Protein AF-A0A6C2U8F9-F1 (afdb_monomer_lite)

Secondary structure (DSSP, 8-state):
---------------------EE----SS-B-HHHH--TT-SEEE--SEE-SEEEE-SSEEEESS-EEE-TT-SSS--EEEE-TT-EEEESS-EESS-TTT-----EEEEEEEEEEEES-EEE--S-GGG--EEEEEEEEEE-SSS-EEES-STT--EEE-PPTTSEEEEE-SPPPTT-SHHHHHTTT-EEETTEE---S--SSSHHHHHHHHTT--BTTEEEEEEE-TTS-EEEEEEE------------------------

pLDDT: mean 77.46, std 21.81, range [26.58, 98.62]

Sequence (263 aa):
MKVLRILGFVIASGVISEAALVTWQGGPGNWTNANWAVDGINEQSIGTTISDQISITNGSVSVSGNLIAATGGSVADQSLHISNSAQLTVGGIIDFGSGNNNTQTLGFRMEDGALVSASYLQLKTKNLARTNIEFGGGVLTLTSDNSIRGGDFPNQNVNITAGAGEFSIIATATPQVGKSLATKVGSDLFAIDGTKIVVVADGSEISILNAELVTKVVNGKWLKITGTNDGPQTLEVIPEPAVIGLISIAGCGFLVIRRFTAG

InterPro domains:
  IPR013424 PEP-CTERM protein-sorting domain [TIGR02595] (238-259)

Structure (mmCIF, N/CA/C/O backbone):
data_AF-A0A6C2U8F9-F1
#
_entry.id   AF-A0A6C2U8F9-F1
#
loop_
_atom_site.group_PDB
_atom_site.id
_atom_site.type_symbol
_atom_site.label_atom_id
_atom_site.label_alt_id
_atom_site.label_comp_id
_atom_site.label_asym_id
_atom_site.label_entity_id
_atom_site.label_seq_id
_atom_site.pdbx_PDB_ins_code
_atom_site.Cartn_x
_atom_site.Cartn_y
_atom_site.Cartn_z
_atom_site.occupancy
_atom_site.B_iso_or_equiv
_atom_site.auth_seq_id
_atom_site.auth_comp_id
_atom_site.auth_asym_id
_atom_site.auth_atom_id
_atom_site.pdbx_PDB_model_num
ATOM 1 N N . MET A 1 1 ? -21.990 -7.833 38.046 1.00 34.03 1 MET A N 1
ATOM 2 C CA . MET A 1 1 ? -23.286 -7.461 37.440 1.00 34.03 1 MET A CA 1
ATOM 3 C C . MET A 1 1 ? -23.584 -6.014 37.783 1.00 34.03 1 MET A C 1
ATOM 5 O O . MET A 1 1 ? -23.844 -5.717 38.941 1.00 34.03 1 MET A O 1
ATOM 9 N N . LYS A 1 2 ? -23.463 -5.104 36.815 1.00 26.58 2 LYS A N 1
ATOM 10 C CA . LYS A 1 2 ? -23.907 -3.714 36.956 1.00 26.58 2 LYS A CA 1
ATOM 11 C C . LYS A 1 2 ? -24.939 -3.453 35.867 1.00 26.58 2 LYS A C 1
ATOM 13 O O . LYS A 1 2 ? -24.693 -3.722 34.699 1.00 26.58 2 LYS A O 1
ATOM 18 N N . VAL A 1 3 ? -26.110 -3.037 36.328 1.00 29.23 3 VAL A N 1
ATOM 19 C CA . VAL A 1 3 ? -27.339 -2.794 35.576 1.00 29.23 3 VAL A CA 1
ATOM 20 C C . VAL A 1 3 ? -27.169 -1.529 34.738 1.00 29.23 3 VAL A C 1
ATOM 22 O O . VAL A 1 3 ? -26.854 -0.481 35.299 1.00 29.23 3 VAL A O 1
ATOM 25 N N . LEU A 1 4 ? -27.416 -1.609 33.429 1.00 27.05 4 LEU A N 1
ATOM 26 C CA . LEU A 1 4 ? -27.607 -0.434 32.580 1.00 27.05 4 LEU A CA 1
ATOM 27 C C . LEU A 1 4 ? -29.112 -0.243 32.360 1.00 27.05 4 LEU A C 1
ATOM 29 O O . LEU A 1 4 ? -29.788 -1.110 31.812 1.00 27.05 4 LEU A O 1
ATOM 33 N N . ARG A 1 5 ? -29.644 0.875 32.863 1.00 31.91 5 ARG A N 1
ATOM 34 C CA . ARG A 1 5 ? -31.045 1.274 32.696 1.00 31.91 5 ARG A CA 1
ATOM 35 C C . ARG A 1 5 ? -31.221 1.886 31.308 1.00 31.91 5 ARG A C 1
ATOM 37 O O . AR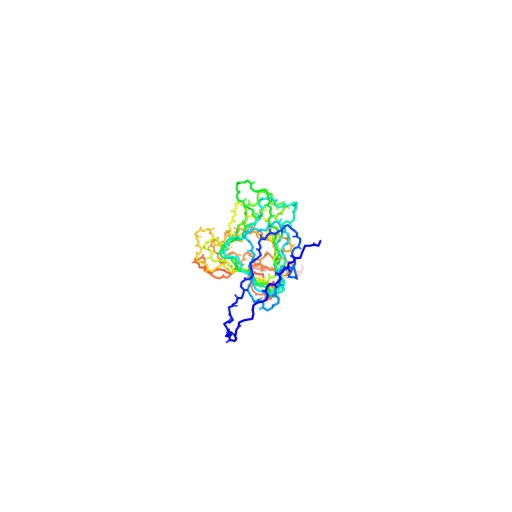G A 1 5 ? -30.689 2.960 31.052 1.00 31.91 5 ARG A O 1
ATOM 44 N N . ILE A 1 6 ? -31.995 1.230 30.450 1.00 30.42 6 ILE A N 1
ATOM 45 C CA . ILE A 1 6 ? -32.531 1.835 29.229 1.00 30.42 6 ILE A CA 1
ATOM 46 C C . ILE A 1 6 ? -33.792 2.599 29.646 1.00 30.42 6 ILE A C 1
ATOM 48 O O . ILE A 1 6 ? -34.798 1.988 30.004 1.00 30.42 6 ILE A O 1
ATOM 52 N N . LEU A 1 7 ? -33.729 3.932 29.668 1.00 33.66 7 LEU A N 1
ATOM 53 C CA . LEU A 1 7 ? -34.931 4.760 29.747 1.00 33.66 7 LEU A CA 1
ATOM 54 C C . LEU A 1 7 ? -35.532 4.825 28.339 1.00 33.66 7 LEU A C 1
ATOM 56 O O . LEU A 1 7 ? -35.033 5.542 27.477 1.00 33.66 7 LEU A O 1
ATOM 60 N N . GLY A 1 8 ? -36.583 4.041 28.106 1.00 32.41 8 GLY A N 1
ATOM 61 C CA . GLY A 1 8 ? -37.420 4.168 26.919 1.00 32.41 8 GLY A CA 1
ATOM 62 C C . GLY A 1 8 ? -38.314 5.398 27.045 1.00 32.41 8 GLY A C 1
ATOM 63 O O . GLY A 1 8 ? -39.116 5.486 27.974 1.00 32.41 8 GLY A O 1
ATOM 64 N N . PHE A 1 9 ? -38.180 6.334 26.110 1.00 30.81 9 PHE A N 1
ATOM 65 C CA . PHE A 1 9 ? -39.131 7.421 25.908 1.00 30.81 9 PHE A CA 1
ATOM 66 C C . PHE A 1 9 ? -39.783 7.217 24.536 1.00 30.81 9 PHE A C 1
ATOM 68 O O . PHE A 1 9 ? -39.101 7.190 23.515 1.00 30.81 9 PHE A O 1
ATOM 75 N N . VAL A 1 10 ? -41.102 7.011 24.525 1.00 38.66 10 VAL A N 1
ATOM 76 C CA . VAL A 1 10 ? -41.922 6.933 23.309 1.00 38.66 10 VAL A CA 1
ATOM 77 C C . VAL A 1 10 ? -42.316 8.359 22.931 1.00 38.66 10 VAL A C 1
ATO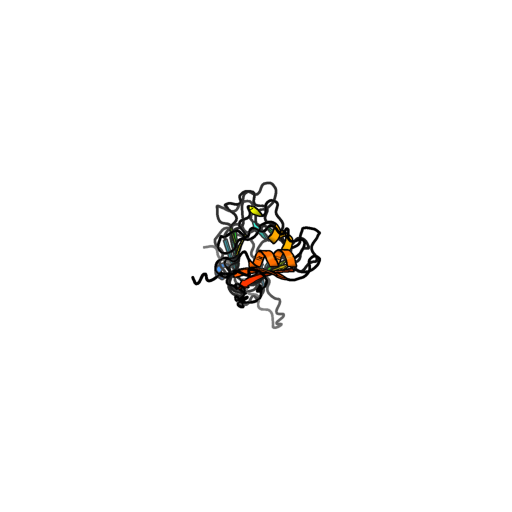M 79 O O . VAL A 1 10 ? -43.058 8.998 23.676 1.00 38.66 10 VAL A O 1
ATOM 82 N N . ILE A 1 11 ? -41.843 8.856 21.784 1.00 38.16 11 ILE A N 1
ATOM 83 C CA . ILE A 1 11 ? -42.400 10.040 21.113 1.00 38.16 11 ILE A CA 1
ATOM 84 C C . ILE A 1 11 ? -42.634 9.708 19.638 1.00 38.16 11 ILE A C 1
ATOM 86 O O . ILE A 1 11 ? -41.887 8.964 19.011 1.00 38.16 11 ILE A O 1
ATOM 90 N N . ALA A 1 12 ? -43.755 10.238 19.163 1.00 34.94 12 ALA A N 1
ATOM 91 C CA . ALA A 1 12 ? -44.446 10.004 17.913 1.00 34.94 12 ALA A CA 1
ATOM 92 C C . ALA A 1 12 ? -43.599 10.039 16.628 1.00 34.94 12 ALA A C 1
ATOM 94 O O . ALA A 1 12 ? -42.691 10.844 16.453 1.00 34.94 12 ALA A O 1
ATOM 95 N N . SER A 1 13 ? -44.043 9.180 15.708 1.00 46.06 13 SER A N 1
ATOM 96 C CA . SER A 1 13 ? -43.872 9.164 14.254 1.00 46.06 13 SER A CA 1
ATOM 97 C C . SER A 1 13 ? -43.396 10.471 13.604 1.00 46.06 13 SER A C 1
ATOM 99 O O . SER A 1 13 ? -44.189 11.323 13.206 1.00 46.06 13 SER A O 1
ATOM 101 N N . GLY A 1 14 ? -42.090 10.531 13.390 1.00 35.19 14 GLY A N 1
ATOM 102 C CA . GLY A 1 14 ? -41.427 11.255 12.320 1.00 35.19 14 GLY A CA 1
ATOM 103 C C . GLY A 1 14 ? -40.141 10.490 12.056 1.00 35.19 14 GLY A C 1
ATOM 104 O O . GLY A 1 14 ? -39.219 10.564 12.861 1.00 35.19 14 GLY A O 1
ATOM 105 N N . VAL A 1 15 ? -40.098 9.673 11.001 1.00 37.19 15 VAL A N 1
ATOM 106 C CA . VAL A 1 15 ? -38.868 8.966 10.616 1.00 37.19 15 VAL A CA 1
ATOM 107 C C . VAL A 1 15 ? -37.948 9.994 9.967 1.00 37.19 15 VAL A C 1
ATOM 109 O O . VAL A 1 15 ? -37.866 10.107 8.750 1.00 37.19 15 VAL A O 1
ATOM 112 N N . ILE A 1 16 ? -37.298 10.800 10.798 1.00 37.00 16 ILE A N 1
ATOM 113 C CA . ILE A 1 16 ? -36.044 11.432 10.428 1.00 37.00 16 ILE A CA 1
ATOM 114 C C . ILE A 1 16 ? -35.038 10.301 10.612 1.00 37.00 16 ILE A C 1
ATOM 116 O O . ILE A 1 16 ? -34.736 9.925 11.743 1.00 37.00 16 ILE A O 1
ATOM 120 N N . SER A 1 17 ? -34.607 9.660 9.523 1.00 37.19 17 SER A N 1
ATOM 121 C CA . SER A 1 17 ? -33.481 8.731 9.595 1.00 37.19 17 SER A CA 1
ATOM 122 C C . SER A 1 17 ? -32.216 9.564 9.801 1.00 37.19 17 SER A C 1
ATOM 124 O O . SER A 1 17 ? -31.439 9.794 8.876 1.00 37.19 17 SER A O 1
ATOM 126 N N . GLU A 1 18 ? -32.041 10.101 11.004 1.00 42.03 18 GLU A N 1
ATOM 127 C CA . GLU A 1 18 ? -30.721 10.518 11.439 1.00 42.03 18 GLU A CA 1
ATOM 128 C C . GLU A 1 18 ? -29.880 9.243 11.429 1.00 42.03 18 GLU A C 1
ATOM 130 O O . GLU A 1 18 ? -30.192 8.281 12.134 1.00 42.03 18 GLU A O 1
ATOM 135 N N . ALA A 1 19 ? -28.884 9.184 10.543 1.00 44.97 19 ALA A N 1
ATOM 136 C CA . ALA A 1 19 ? -27.889 8.127 10.577 1.00 44.97 19 ALA A CA 1
ATOM 137 C C . ALA A 1 19 ? -27.281 8.165 11.983 1.00 44.97 19 ALA A C 1
ATOM 139 O O . ALA A 1 19 ? -26.571 9.108 12.329 1.00 44.97 19 ALA A O 1
ATOM 140 N N . ALA A 1 20 ? -27.665 7.212 12.834 1.00 48.81 20 ALA A N 1
ATOM 141 C CA . ALA A 1 20 ? -27.216 7.199 14.213 1.00 48.81 20 ALA A CA 1
ATOM 142 C C . ALA A 1 20 ? -25.706 6.947 14.198 1.00 48.81 20 ALA A C 1
ATOM 144 O O . ALA A 1 20 ? -25.254 5.833 13.947 1.00 48.81 20 ALA A O 1
ATOM 145 N N . LEU A 1 21 ? -24.924 8.000 14.431 1.00 48.00 21 LEU A N 1
ATOM 146 C CA . LEU A 1 21 ? -23.481 7.886 14.545 1.00 48.00 21 LEU A CA 1
ATOM 147 C C . LEU A 1 21 ? -23.168 7.160 15.853 1.00 48.00 21 LEU A C 1
ATOM 149 O O . LEU A 1 21 ? -23.361 7.698 16.944 1.00 48.00 21 LEU A O 1
ATOM 153 N N . VAL A 1 22 ? -22.668 5.934 15.744 1.00 51.47 22 VAL A N 1
ATOM 154 C CA . VAL A 1 22 ? -22.101 5.217 16.885 1.00 51.47 22 VAL A CA 1
ATOM 155 C C . VAL A 1 22 ? -20.611 5.524 16.921 1.00 51.47 22 VAL A C 1
ATOM 157 O O . VAL A 1 22 ? -19.863 5.177 16.004 1.00 51.47 22 VAL A O 1
ATOM 160 N N . THR A 1 23 ? -20.183 6.218 17.973 1.00 54.62 23 THR A N 1
ATOM 161 C CA . THR A 1 23 ? -18.771 6.512 18.231 1.00 54.62 23 THR A CA 1
ATOM 162 C C . THR A 1 23 ? -18.241 5.604 19.323 1.00 54.62 23 THR A C 1
ATOM 164 O O . THR A 1 23 ? -18.664 5.681 20.478 1.00 54.62 23 THR A O 1
ATOM 167 N N . TRP A 1 24 ? -17.278 4.759 18.968 1.00 59.97 24 TRP A N 1
ATOM 168 C CA . TRP A 1 24 ? -16.562 3.922 19.918 1.00 59.97 24 TRP A CA 1
ATOM 169 C C . TRP A 1 24 ? -15.379 4.677 20.544 1.00 59.97 24 TRP A C 1
ATOM 171 O O . TRP A 1 24 ? -14.579 5.298 19.845 1.00 59.97 24 TRP A O 1
ATOM 181 N N . GLN A 1 25 ? -15.258 4.613 21.876 1.00 52.06 25 GLN A N 1
ATOM 182 C CA . GLN A 1 25 ? -14.336 5.445 22.666 1.00 52.06 25 GLN A CA 1
ATOM 183 C C . GLN A 1 25 ? -13.017 4.771 23.095 1.00 52.06 25 GLN A C 1
ATOM 185 O O . GLN A 1 25 ? -12.290 5.362 23.887 1.00 52.06 25 GLN A O 1
ATOM 190 N N . GLY A 1 26 ? -12.652 3.590 22.583 1.00 51.41 26 GLY A N 1
ATOM 191 C CA . GLY A 1 26 ? -11.297 3.072 22.819 1.00 51.41 26 GLY A CA 1
ATOM 192 C C . GLY A 1 26 ? -11.071 2.417 24.182 1.00 51.41 26 GLY A C 1
ATOM 193 O O . GLY A 1 26 ? -10.534 3.049 25.085 1.00 51.41 26 GLY A O 1
ATOM 194 N N . GLY A 1 27 ? -11.416 1.135 24.331 1.00 54.28 27 GLY A N 1
ATOM 195 C CA . GLY A 1 27 ? -10.972 0.297 25.457 1.00 54.28 27 GLY A CA 1
ATOM 196 C C . GLY A 1 27 ? -9.919 -0.740 25.020 1.00 54.28 27 GLY A C 1
ATOM 197 O O . GLY A 1 27 ? -9.923 -1.122 23.851 1.00 54.28 27 GLY A O 1
ATOM 198 N N . PRO A 1 28 ? -9.028 -1.224 25.911 1.00 55.53 28 PRO A N 1
ATOM 199 C CA . PRO A 1 28 ? -8.145 -2.363 25.614 1.00 55.53 28 PRO A CA 1
ATOM 200 C C . PRO A 1 28 ? -8.944 -3.627 25.239 1.00 55.53 28 PRO A C 1
ATOM 202 O O . PRO A 1 28 ? -10.017 -3.842 25.809 1.00 55.53 28 PRO A O 1
ATOM 205 N N . GLY A 1 29 ? -8.430 -4.469 24.333 1.00 52.78 29 GLY A N 1
ATOM 206 C CA . GLY A 1 29 ? -9.039 -5.745 23.933 1.00 52.78 29 GLY A CA 1
ATOM 207 C C . GLY A 1 29 ? -8.955 -6.046 22.428 1.00 52.78 29 GLY A C 1
ATOM 208 O O . GLY A 1 29 ? -8.700 -5.161 21.620 1.00 52.78 29 GLY A O 1
ATOM 209 N N . ASN A 1 30 ? -9.248 -7.295 22.045 1.00 58.69 30 ASN A N 1
ATOM 210 C CA . ASN A 1 30 ? -9.370 -7.704 20.640 1.00 58.69 30 ASN A CA 1
ATOM 211 C C . ASN A 1 30 ? -10.771 -7.369 20.106 1.00 58.69 30 ASN A C 1
ATOM 213 O O . ASN A 1 30 ? -11.769 -7.965 20.532 1.00 58.69 30 ASN A O 1
ATOM 217 N N . TRP A 1 31 ? -10.860 -6.444 19.150 1.00 63.78 31 TRP A N 1
ATOM 218 C CA . TRP A 1 31 ? -12.135 -5.972 18.611 1.00 63.78 31 TRP A CA 1
ATOM 219 C C . TRP A 1 31 ? -12.364 -6.505 17.198 1.00 63.78 31 TRP A C 1
ATOM 221 O O . TRP A 1 31 ? -11.667 -6.159 16.246 1.00 63.78 31 TRP A O 1
ATOM 231 N N . THR A 1 32 ? -13.388 -7.344 17.064 1.00 58.44 32 THR A N 1
ATOM 232 C CA . THR A 1 32 ? -13.899 -7.810 15.767 1.00 58.44 32 THR A CA 1
ATOM 233 C C . THR A 1 32 ? -15.184 -7.067 15.423 1.00 58.44 32 THR A C 1
ATOM 235 O O . THR A 1 32 ? -15.802 -6.497 16.322 1.00 58.44 32 THR A O 1
ATOM 238 N N . ASN A 1 33 ? -15.620 -7.109 14.159 1.00 61.66 33 ASN A N 1
ATOM 239 C CA . ASN A 1 33 ? -16.901 -6.543 13.709 1.00 61.66 33 ASN A CA 1
ATOM 240 C C . ASN A 1 33 ? -18.055 -6.772 14.692 1.00 61.66 33 ASN A C 1
ATOM 242 O O . ASN A 1 33 ? -18.759 -5.832 15.037 1.00 61.66 33 ASN A O 1
ATOM 246 N N . ALA A 1 34 ? -18.217 -7.995 15.200 1.00 52.72 34 ALA A N 1
ATOM 247 C CA . ALA A 1 34 ? -19.313 -8.339 16.106 1.00 52.72 34 ALA A CA 1
ATOM 248 C C . ALA A 1 34 ? -19.266 -7.604 17.462 1.00 52.72 34 ALA A C 1
ATOM 250 O O . ALA A 1 34 ? -20.279 -7.526 18.150 1.00 52.72 34 ALA A O 1
ATOM 251 N N . ASN A 1 35 ? -18.108 -7.068 17.856 1.00 60.56 35 ASN A N 1
ATOM 252 C CA . ASN A 1 35 ? -17.912 -6.434 19.160 1.00 60.56 35 ASN A CA 1
ATOM 253 C C . ASN A 1 35 ? -18.276 -4.942 19.169 1.00 60.56 35 ASN A C 1
ATOM 255 O O . ASN A 1 35 ? -18.440 -4.374 20.248 1.00 60.56 35 ASN A O 1
ATOM 259 N N . TRP A 1 36 ? -18.362 -4.299 18.001 1.00 61.94 36 TRP A N 1
ATOM 260 C CA . TRP A 1 36 ? -18.657 -2.865 17.889 1.00 61.94 36 TRP A CA 1
ATOM 261 C C . TRP A 1 36 ? -19.739 -2.532 16.854 1.00 61.94 36 TRP A C 1
ATOM 263 O O . TRP A 1 36 ? -20.318 -1.453 16.951 1.00 61.94 36 TRP A O 1
ATOM 273 N N . ALA A 1 37 ? -20.070 -3.451 15.936 1.00 64.62 37 ALA A N 1
ATOM 274 C CA . ALA A 1 37 ? -21.156 -3.263 14.984 1.00 64.62 37 ALA A CA 1
ATOM 275 C C . ALA A 1 37 ? -22.518 -3.207 15.682 1.00 64.62 37 ALA A C 1
ATOM 277 O O . ALA A 1 37 ? -22.893 -4.106 16.435 1.00 64.62 37 ALA A O 1
ATOM 278 N N . VAL A 1 38 ? -23.271 -2.150 15.385 1.00 65.12 38 VAL A N 1
ATOM 279 C CA . VAL A 1 38 ? -24.668 -2.001 15.794 1.00 65.12 38 VAL A CA 1
ATOM 280 C C . VAL A 1 38 ? -25.554 -2.255 14.581 1.00 65.12 38 VAL A C 1
ATOM 282 O O . VAL A 1 38 ? -25.428 -1.572 13.563 1.00 65.12 38 VAL A O 1
ATOM 285 N N . ASP A 1 39 ? -26.450 -3.237 14.686 1.00 62.84 39 ASP A N 1
ATOM 286 C CA . ASP A 1 39 ? -27.389 -3.575 13.614 1.00 62.84 39 ASP A CA 1
ATOM 287 C C . ASP A 1 39 ? -28.208 -2.350 13.184 1.00 62.84 39 ASP A C 1
ATOM 289 O O . ASP A 1 39 ? -28.745 -1.609 14.009 1.00 62.84 39 ASP A O 1
ATOM 293 N N . GLY A 1 40 ? -28.312 -2.143 11.869 1.00 62.09 40 GLY A N 1
ATOM 294 C CA . GLY A 1 40 ? -29.037 -1.013 11.279 1.00 62.09 40 GLY A CA 1
ATOM 295 C C . GLY A 1 40 ? -28.249 0.300 11.202 1.00 62.09 40 GLY A C 1
ATOM 296 O O . GLY A 1 40 ? -28.791 1.287 10.707 1.00 62.09 40 GLY A O 1
ATOM 297 N N . ILE A 1 41 ? -26.985 0.327 11.642 1.00 63.41 41 ILE A N 1
ATOM 298 C CA . ILE A 1 41 ? -26.103 1.493 11.515 1.00 63.41 41 ILE A CA 1
ATOM 299 C C . ILE A 1 41 ? -25.135 1.308 10.345 1.00 63.41 41 ILE A C 1
ATOM 301 O O . ILE A 1 41 ? -24.268 0.435 10.360 1.00 63.41 41 ILE A O 1
ATOM 305 N N . ASN A 1 42 ? -25.271 2.173 9.339 1.00 58.16 42 ASN A N 1
ATOM 306 C CA . ASN A 1 42 ? -24.466 2.117 8.115 1.00 58.16 42 ASN A CA 1
ATOM 307 C C . ASN A 1 42 ? -23.104 2.819 8.246 1.00 58.16 42 ASN A C 1
ATOM 309 O O . ASN A 1 42 ? -22.188 2.496 7.495 1.00 58.16 42 ASN A O 1
ATOM 313 N N . GLU A 1 43 ? -22.964 3.756 9.188 1.00 61.09 43 GLU A N 1
ATOM 314 C CA . GLU A 1 43 ? -21.746 4.543 9.399 1.00 61.09 43 GLU A CA 1
ATOM 315 C C . GLU A 1 43 ? -21.361 4.545 10.875 1.00 61.09 43 GLU A C 1
ATOM 317 O O . GLU A 1 43 ? -22.108 4.996 11.744 1.00 61.09 43 GLU A O 1
ATOM 322 N N . GLN A 1 44 ? -20.172 4.032 11.156 1.00 68.38 44 GLN A N 1
ATOM 323 C CA . GLN A 1 44 ? -19.654 3.893 12.511 1.00 68.38 44 GLN A CA 1
ATOM 324 C C . GLN A 1 44 ? -18.319 4.618 12.623 1.00 68.38 44 GLN A C 1
ATOM 326 O O . GLN A 1 44 ? -17.619 4.786 11.627 1.00 68.38 44 GLN A O 1
ATOM 331 N N . SER A 1 45 ? -17.955 5.060 13.824 1.00 65.06 45 SER A N 1
ATOM 332 C CA . SER A 1 45 ? -16.685 5.751 14.050 1.00 65.06 45 SER A CA 1
ATOM 333 C C . SER A 1 45 ? -15.869 5.109 15.157 1.00 65.06 45 SER A C 1
ATOM 335 O O . SER A 1 45 ? -16.400 4.725 16.200 1.00 65.06 45 SER A O 1
ATOM 337 N N . ILE A 1 46 ? -14.562 5.013 14.928 1.00 70.38 46 ILE A N 1
ATOM 338 C CA . ILE A 1 46 ? -13.587 4.579 15.931 1.00 70.38 46 ILE A CA 1
ATOM 339 C C . ILE A 1 46 ? -12.748 5.774 16.387 1.00 70.38 46 ILE A C 1
ATOM 341 O O . ILE A 1 46 ? -12.619 6.775 15.678 1.00 70.38 46 ILE A O 1
ATOM 345 N N . GLY A 1 47 ? -12.182 5.672 17.591 1.00 65.94 47 GLY A N 1
ATOM 346 C CA . GLY A 1 47 ? -11.239 6.658 18.107 1.00 65.94 47 GLY A CA 1
ATOM 347 C C . GLY A 1 47 ? -10.024 6.847 17.191 1.00 65.94 47 GLY A C 1
ATOM 348 O O . GLY A 1 47 ? -9.698 6.006 16.358 1.00 65.94 47 GLY A O 1
ATOM 349 N N . THR A 1 48 ? -9.314 7.956 17.378 1.00 71.81 48 THR A N 1
ATOM 350 C CA . THR A 1 48 ? -8.125 8.313 16.584 1.00 71.81 48 THR A CA 1
ATOM 351 C C . THR A 1 48 ? -6.888 7.470 16.910 1.00 71.81 48 THR A C 1
ATOM 353 O O . THR A 1 48 ? -5.865 7.578 16.235 1.00 71.81 48 THR A O 1
ATOM 356 N N . THR A 1 49 ? -6.958 6.625 17.943 1.00 73.62 49 THR A N 1
ATOM 357 C CA . THR A 1 49 ? -5.853 5.770 18.383 1.00 73.62 49 THR A CA 1
ATOM 358 C C . THR A 1 49 ? -6.255 4.305 18.450 1.00 73.62 49 THR A C 1
ATOM 360 O O . THR A 1 49 ? -7.277 3.973 19.050 1.00 73.62 49 THR A O 1
ATOM 363 N N . ILE A 1 50 ? -5.400 3.432 17.923 1.00 73.62 50 ILE A N 1
ATOM 364 C CA . ILE A 1 50 ? -5.512 1.977 18.036 1.00 73.62 50 ILE A CA 1
ATOM 365 C C . ILE A 1 50 ? -4.628 1.523 19.194 1.00 73.62 50 ILE A C 1
ATOM 367 O O . ILE A 1 50 ? -3.412 1.657 19.130 1.00 73.62 50 ILE A O 1
ATOM 371 N N . SER A 1 51 ? -5.224 1.024 20.275 1.00 71.38 51 SER A N 1
ATOM 372 C CA . SER A 1 51 ? -4.489 0.528 21.448 1.00 71.38 51 SER A CA 1
ATOM 373 C C . SER A 1 51 ? -4.224 -0.977 21.431 1.00 71.38 51 SER A C 1
ATOM 375 O O . SER A 1 51 ? -3.456 -1.443 22.272 1.00 71.38 51 SER A O 1
ATOM 377 N N . ASP A 1 52 ? -4.839 -1.707 20.495 1.00 75.50 52 ASP A N 1
ATOM 378 C CA . ASP A 1 52 ? -4.833 -3.172 20.404 1.00 75.50 52 ASP A CA 1
ATOM 379 C C . ASP A 1 52 ? -5.180 -3.629 18.960 1.00 75.50 52 ASP A C 1
ATOM 381 O O . ASP A 1 52 ? -4.801 -2.954 18.003 1.00 75.50 52 ASP A O 1
ATOM 385 N N . GLN A 1 53 ? -5.893 -4.743 18.766 1.00 81.19 53 GLN A N 1
ATOM 386 C CA . GLN A 1 53 ? -6.299 -5.259 17.452 1.00 81.19 53 GLN A CA 1
ATOM 387 C C . GLN A 1 53 ? -7.707 -4.804 17.038 1.00 81.19 53 GLN A C 1
ATOM 389 O O . GLN A 1 53 ? -8.675 -4.977 17.784 1.00 81.19 53 GLN A O 1
ATOM 394 N N . ILE A 1 54 ? -7.835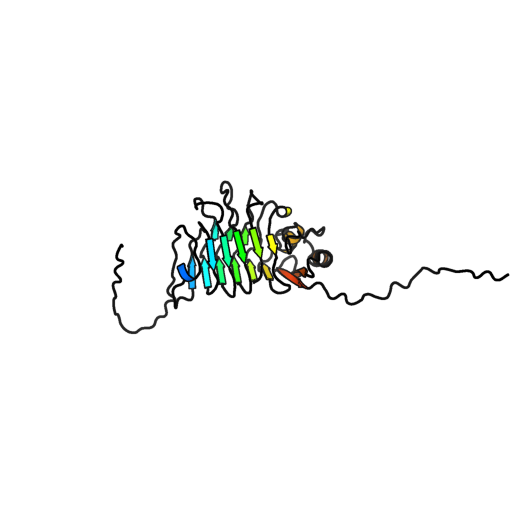 -4.287 15.814 1.00 82.06 54 ILE A N 1
ATOM 395 C CA . ILE A 1 54 ? -9.111 -3.932 15.180 1.00 82.06 54 ILE A CA 1
ATOM 396 C C . ILE A 1 54 ? -9.247 -4.684 13.857 1.00 82.06 54 ILE A C 1
ATOM 398 O O . ILE A 1 54 ? -8.392 -4.568 12.980 1.00 82.06 54 ILE A O 1
ATOM 402 N N . SER A 1 55 ? -10.357 -5.404 13.686 1.00 87.56 55 SER A N 1
ATOM 403 C CA . SER A 1 55 ? -10.725 -6.033 12.416 1.00 87.56 55 SER A CA 1
ATOM 404 C C . SER A 1 55 ? -12.070 -5.516 11.902 1.00 87.56 55 SER A C 1
ATOM 406 O O . SER A 1 55 ? -13.072 -5.590 12.619 1.00 87.56 55 SER A O 1
ATOM 408 N N . ILE A 1 56 ? -12.059 -5.010 10.662 1.00 86.62 56 ILE A N 1
ATOM 409 C CA . ILE A 1 56 ? -13.204 -4.492 9.911 1.00 86.62 56 ILE A CA 1
ATOM 410 C C . ILE A 1 56 ? -13.464 -5.416 8.710 1.00 86.62 56 ILE A C 1
ATOM 412 O O . ILE A 1 56 ? -12.706 -5.410 7.745 1.00 86.62 56 ILE A O 1
ATOM 416 N N . THR A 1 57 ? -14.522 -6.224 8.755 1.00 87.00 57 THR A N 1
ATOM 417 C CA . THR A 1 57 ? -14.798 -7.263 7.735 1.00 87.00 57 THR A CA 1
ATOM 418 C C . THR A 1 57 ? -16.080 -7.028 6.935 1.00 87.00 57 THR A C 1
ATOM 420 O O . THR A 1 57 ? -16.395 -7.796 6.030 1.00 87.00 57 THR A O 1
ATOM 423 N N . ASN A 1 58 ? -16.844 -5.994 7.283 1.00 82.81 58 ASN A N 1
ATOM 424 C CA . ASN A 1 58 ? -18.065 -5.551 6.611 1.00 82.81 58 ASN A CA 1
ATOM 425 C C . ASN A 1 58 ? -18.437 -4.139 7.100 1.00 82.81 58 ASN A C 1
ATOM 427 O O . ASN A 1 58 ? -18.060 -3.762 8.213 1.00 82.81 58 ASN A O 1
ATOM 431 N N . GLY A 1 59 ? -19.232 -3.416 6.311 1.00 82.50 59 GLY A N 1
ATOM 432 C CA . GLY A 1 59 ? -19.763 -2.091 6.629 1.00 82.50 59 GLY A CA 1
ATOM 433 C C . GLY A 1 59 ? -18.787 -0.951 6.342 1.00 82.50 59 GLY A C 1
ATOM 434 O O . GLY A 1 59 ? -17.711 -1.165 5.782 1.00 82.50 59 GLY A O 1
ATOM 435 N N . SER A 1 60 ? -19.183 0.261 6.737 1.00 84.69 60 SER A N 1
ATOM 436 C CA . SER A 1 60 ? -18.397 1.482 6.554 1.00 84.69 60 SER A CA 1
ATOM 437 C C . SER A 1 60 ? -18.017 2.106 7.897 1.00 84.69 60 SER A C 1
ATOM 439 O O . SER A 1 60 ? -18.866 2.368 8.753 1.00 84.69 60 SER A O 1
ATOM 441 N N . VAL A 1 61 ? -16.723 2.375 8.066 1.00 85.50 61 VAL A N 1
ATOM 442 C CA . VAL A 1 61 ? -16.136 3.013 9.247 1.00 85.50 61 VAL A CA 1
ATOM 443 C C . VAL A 1 61 ? -15.505 4.333 8.853 1.00 85.50 61 VAL A C 1
ATOM 445 O O . VAL A 1 61 ? -14.757 4.405 7.882 1.00 85.50 61 VAL A O 1
ATOM 448 N N . SER A 1 62 ? -15.760 5.374 9.635 1.00 86.00 62 SER A N 1
ATOM 449 C CA . SER A 1 62 ? -15.121 6.675 9.488 1.00 86.00 62 SER A CA 1
ATOM 450 C C . SER A 1 62 ? -14.281 7.037 10.713 1.00 86.00 62 SER A C 1
ATOM 452 O O . SER A 1 62 ? -14.645 6.791 11.860 1.00 86.00 62 SER A O 1
ATOM 454 N N . VAL A 1 63 ? -13.133 7.656 10.473 1.00 85.94 63 VAL A N 1
ATOM 455 C CA . VAL A 1 63 ? -12.285 8.284 11.485 1.00 85.94 63 VAL A CA 1
ATOM 456 C C . VAL A 1 63 ? -12.148 9.735 11.071 1.00 85.94 63 VAL A C 1
ATOM 458 O O . VAL A 1 63 ? -11.561 10.024 10.037 1.00 85.94 63 VAL A O 1
ATOM 461 N N . SER A 1 64 ? -12.700 10.669 11.844 1.00 82.06 64 SER A N 1
ATOM 462 C CA . SER A 1 64 ? -12.707 12.090 11.461 1.00 82.06 64 SER A CA 1
ATOM 463 C C . SER A 1 64 ? -11.309 12.721 11.426 1.00 82.06 64 SER A C 1
ATOM 465 O O . SER A 1 64 ? -11.089 13.699 10.717 1.00 82.06 64 SER A O 1
ATOM 467 N N . GLY A 1 65 ? -10.364 12.165 12.188 1.00 86.25 65 GLY A N 1
ATOM 468 C CA . GLY A 1 65 ? -8.989 12.641 12.290 1.00 86.25 65 GLY A CA 1
ATOM 469 C C . GLY A 1 65 ? -7.965 11.621 11.803 1.00 86.25 65 GLY A C 1
ATOM 470 O O . GLY A 1 65 ? -8.183 10.884 10.846 1.00 86.25 65 GLY A O 1
ATOM 471 N N . ASN A 1 66 ? -6.821 11.598 12.480 1.00 86.94 66 ASN A N 1
ATOM 472 C CA . ASN A 1 66 ? -5.766 10.623 12.230 1.00 86.94 66 ASN A CA 1
ATOM 473 C C . ASN A 1 66 ? -6.112 9.278 12.869 1.00 86.94 66 ASN A C 1
ATOM 475 O O . ASN A 1 66 ? -6.748 9.250 13.919 1.00 86.94 66 ASN A O 1
ATOM 479 N N . LEU A 1 67 ? -5.620 8.198 12.275 1.00 87.06 67 LEU A N 1
ATOM 480 C CA . LEU A 1 67 ? -5.609 6.863 12.848 1.00 87.06 67 LEU A CA 1
ATOM 481 C C . LEU A 1 67 ? -4.161 6.476 13.152 1.00 87.06 67 LEU A C 1
ATOM 483 O O . LEU A 1 67 ? -3.353 6.302 12.239 1.00 87.06 67 LEU A O 1
ATOM 487 N N . ILE A 1 68 ? -3.816 6.403 14.436 1.00 81.69 68 ILE A N 1
ATOM 488 C CA . ILE A 1 68 ? -2.430 6.215 14.888 1.00 81.69 68 ILE A CA 1
ATOM 489 C C . ILE A 1 68 ? -2.325 5.122 15.956 1.00 81.69 68 ILE A C 1
ATOM 491 O O . ILE A 1 68 ? -3.274 4.860 16.690 1.00 81.69 68 ILE A O 1
ATOM 495 N N . ALA A 1 69 ? -1.151 4.516 16.095 1.00 76.56 69 ALA A N 1
ATOM 496 C CA . ALA A 1 69 ? -0.826 3.640 17.223 1.00 76.56 69 ALA A CA 1
ATOM 497 C C . ALA A 1 69 ? -0.938 4.378 18.578 1.00 76.56 69 ALA A C 1
ATOM 499 O O . ALA A 1 69 ? -0.402 5.480 18.731 1.00 76.56 69 ALA A O 1
ATOM 500 N N . ALA A 1 70 ? -1.591 3.787 19.585 1.00 69.88 70 ALA A N 1
ATOM 501 C CA . ALA A 1 70 ? -1.744 4.410 20.901 1.00 69.88 70 ALA A CA 1
ATOM 502 C C . ALA A 1 70 ? -0.437 4.386 21.713 1.00 69.88 70 ALA A C 1
ATOM 504 O O . ALA A 1 70 ? 0.240 3.360 21.824 1.00 69.88 70 ALA A O 1
ATOM 505 N N . THR A 1 71 ? -0.124 5.500 22.379 1.00 66.06 71 THR A N 1
ATOM 506 C CA . THR A 1 71 ? 0.982 5.607 23.340 1.00 66.06 71 THR A CA 1
ATOM 507 C C . THR A 1 71 ? 0.542 5.055 24.701 1.00 66.06 71 THR A C 1
ATOM 509 O O . THR A 1 71 ? 0.037 5.802 25.536 1.00 66.06 71 THR A O 1
ATOM 512 N N . GLY A 1 72 ? 0.686 3.745 24.925 1.00 54.31 72 GLY A N 1
ATOM 513 C CA . GLY A 1 72 ? 0.347 3.106 26.212 1.00 54.31 72 GLY A CA 1
ATOM 514 C C . GLY A 1 72 ? -0.566 1.878 26.145 1.00 54.31 72 GLY A C 1
ATOM 515 O O . GLY A 1 72 ? -0.983 1.394 27.194 1.00 54.31 72 GLY A O 1
ATOM 516 N N . GLY A 1 73 ? -0.863 1.358 24.948 1.00 50.91 73 GLY A N 1
ATOM 517 C CA . GLY A 1 73 ? -1.497 0.044 24.793 1.00 50.91 73 GLY A CA 1
ATOM 518 C C . GLY A 1 73 ? -0.631 -1.073 25.385 1.00 50.91 73 GLY A C 1
ATOM 519 O O . GLY A 1 73 ? 0.601 -0.967 25.421 1.00 50.91 73 GLY A O 1
ATOM 520 N N . SER A 1 74 ? -1.262 -2.139 25.883 1.00 50.03 74 SER A N 1
ATOM 521 C CA . SER A 1 74 ? -0.520 -3.292 26.380 1.0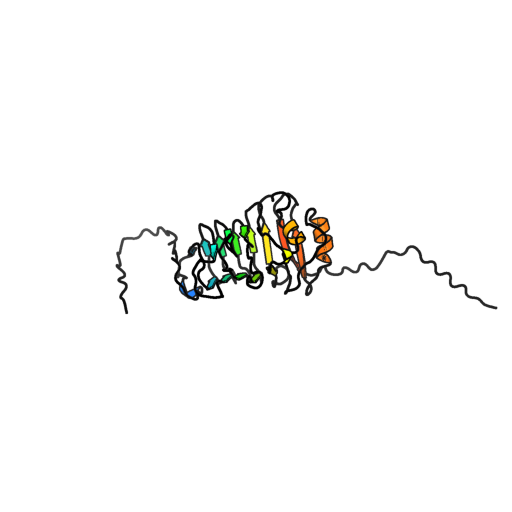0 50.03 74 SER A CA 1
ATOM 522 C C . SER A 1 74 ? -0.048 -4.158 25.208 1.00 50.03 74 SER A C 1
ATOM 524 O O . SER A 1 74 ? -0.849 -4.860 24.616 1.00 50.03 74 SER A O 1
ATOM 526 N N . VAL A 1 75 ? 1.270 -4.165 24.984 1.00 51.81 75 VAL A N 1
ATOM 527 C CA . VAL A 1 75 ? 2.055 -5.300 24.458 1.00 51.81 75 VAL A CA 1
ATOM 528 C C . VAL A 1 75 ? 1.899 -5.636 22.956 1.00 51.81 75 VAL A C 1
ATOM 530 O O . VAL A 1 75 ? 0.826 -5.903 22.448 1.00 51.81 75 VAL A O 1
ATOM 533 N N . ALA A 1 76 ? 3.051 -5.685 22.277 1.00 55.09 76 ALA A N 1
ATOM 534 C CA . ALA A 1 76 ? 3.377 -6.389 21.026 1.00 55.09 76 ALA A CA 1
ATOM 535 C C . ALA A 1 76 ? 2.597 -6.129 19.713 1.00 55.09 76 ALA A C 1
ATOM 537 O O . ALA A 1 76 ? 3.293 -5.913 18.720 1.00 55.09 76 ALA A O 1
ATOM 538 N N . ASP A 1 77 ? 1.258 -6.082 19.686 1.00 64.56 77 ASP A N 1
ATOM 539 C CA . ASP A 1 77 ? 0.482 -6.477 18.489 1.00 64.56 77 ASP A CA 1
ATOM 540 C C . ASP A 1 77 ? -0.659 -5.517 18.082 1.00 64.56 77 ASP A C 1
ATOM 542 O O . ASP A 1 77 ? -1.719 -5.961 17.630 1.00 64.56 77 ASP A O 1
ATOM 546 N N . GLN A 1 78 ? -0.467 -4.196 18.199 1.00 78.12 78 GLN A N 1
ATOM 547 C CA . GLN A 1 78 ? -1.436 -3.241 17.640 1.00 78.12 78 GLN A CA 1
ATOM 548 C C . GLN A 1 78 ? -1.591 -3.493 16.144 1.00 78.12 78 GLN A C 1
ATOM 550 O O . GLN A 1 78 ? -0.611 -3.422 15.400 1.00 78.12 78 GLN A O 1
ATOM 555 N N . SER A 1 79 ? -2.805 -3.789 15.694 1.00 83.00 79 SER A N 1
ATOM 556 C CA . SER A 1 79 ? -3.040 -4.121 14.294 1.00 83.00 79 SER A CA 1
ATOM 557 C C . SER A 1 79 ? -4.391 -3.640 13.804 1.00 83.00 79 SER A C 1
ATOM 559 O O . SER A 1 79 ? -5.374 -3.579 14.541 1.00 83.00 79 SER A O 1
ATOM 561 N N . LEU A 1 80 ? -4.411 -3.292 12.525 1.00 88.81 80 LEU A N 1
ATOM 562 C CA . LEU A 1 80 ? -5.598 -2.931 11.783 1.00 88.81 80 LEU A CA 1
ATOM 563 C C . LEU A 1 80 ? -5.743 -3.892 10.606 1.00 88.81 80 LEU A C 1
ATOM 565 O O . LEU A 1 80 ? -4.866 -3.955 9.746 1.00 88.81 80 LEU A O 1
ATOM 569 N N . HIS A 1 81 ? -6.853 -4.619 10.571 1.00 91.56 81 HIS A N 1
ATOM 570 C CA . HIS A 1 81 ? -7.185 -5.547 9.500 1.00 91.56 81 HIS A CA 1
ATOM 571 C C . HIS A 1 81 ? -8.494 -5.132 8.822 1.00 91.56 81 HIS A C 1
ATOM 573 O O . HIS A 1 81 ? -9.523 -5.054 9.489 1.00 91.56 81 HIS A O 1
ATOM 579 N N . ILE A 1 82 ? -8.470 -4.896 7.510 1.00 93.81 82 ILE A N 1
ATOM 580 C CA . ILE A 1 82 ? -9.653 -4.591 6.694 1.00 93.81 82 ILE A CA 1
ATOM 581 C C . ILE A 1 82 ? -9.784 -5.648 5.590 1.00 93.81 82 ILE A C 1
ATOM 583 O O . ILE A 1 82 ? -8.817 -5.899 4.880 1.00 93.81 82 ILE A O 1
ATOM 587 N N . SER A 1 83 ? -10.953 -6.269 5.438 1.00 93.25 83 SER A N 1
ATOM 588 C CA . SER A 1 83 ? -11.175 -7.358 4.463 1.00 93.25 83 SER A CA 1
ATOM 589 C C . SER A 1 83 ? -12.593 -7.364 3.880 1.00 93.25 83 SER A C 1
ATOM 591 O O . SER A 1 83 ? -13.427 -6.515 4.219 1.00 93.25 83 SER A O 1
ATOM 593 N N . ASN A 1 84 ? -12.877 -8.329 2.998 1.00 91.56 84 ASN A N 1
ATOM 594 C CA . ASN A 1 84 ? -14.104 -8.429 2.204 1.00 91.56 84 ASN A CA 1
ATOM 595 C C . ASN A 1 84 ? -14.410 -7.121 1.464 1.00 91.56 84 ASN A C 1
ATOM 597 O O . ASN A 1 84 ? -13.559 -6.616 0.758 1.00 91.56 84 ASN A O 1
ATOM 601 N N . SER A 1 85 ? -15.615 -6.565 1.598 1.00 90.88 85 SER A N 1
ATOM 602 C CA . SER A 1 85 ? -16.016 -5.282 0.999 1.00 90.88 85 SER A CA 1
ATOM 603 C C . SER A 1 85 ? -16.147 -4.171 2.045 1.00 90.88 85 SER A C 1
ATOM 605 O O . SER A 1 85 ? -16.945 -3.246 1.878 1.00 90.88 85 SER A O 1
ATOM 607 N N . ALA A 1 86 ? -15.419 -4.285 3.161 1.00 90.19 86 ALA A N 1
ATOM 608 C CA . ALA A 1 86 ? -15.415 -3.269 4.203 1.00 90.19 86 ALA A CA 1
ATOM 609 C C . ALA A 1 86 ? -14.815 -1.949 3.705 1.00 90.19 86 ALA A C 1
ATOM 611 O O . ALA A 1 86 ? -13.868 -1.939 2.917 1.00 90.19 86 ALA A O 1
ATOM 612 N N . GLN A 1 87 ? -15.341 -0.839 4.219 1.00 92.69 87 GLN A N 1
ATOM 613 C CA . GLN A 1 87 ? -14.864 0.503 3.910 1.00 92.69 87 GLN A CA 1
ATOM 614 C C . GLN A 1 87 ? -14.313 1.174 5.166 1.00 92.69 87 GLN A C 1
ATOM 616 O O . GLN A 1 87 ? -14.975 1.202 6.204 1.00 92.69 87 GLN A O 1
ATOM 621 N N . LEU A 1 88 ? -13.119 1.750 5.068 1.00 93.50 88 LEU A N 1
ATOM 622 C CA . LEU A 1 88 ? -12.519 2.584 6.103 1.00 93.50 88 LEU A CA 1
ATOM 623 C C . LEU A 1 88 ? -12.136 3.942 5.512 1.00 93.50 88 LEU A C 1
ATOM 625 O O . LEU A 1 88 ? -11.274 4.034 4.641 1.00 93.50 88 LEU A O 1
ATOM 629 N N . THR A 1 89 ? -12.724 5.005 6.041 1.00 94.38 89 THR A N 1
ATOM 630 C CA . THR A 1 89 ? -12.438 6.386 5.648 1.00 94.38 89 THR A CA 1
ATOM 631 C C . THR A 1 89 ? -11.762 7.116 6.793 1.00 94.38 89 THR A C 1
ATOM 633 O O . THR A 1 89 ? -12.382 7.388 7.817 1.00 94.38 89 THR A O 1
ATOM 636 N N . VAL A 1 90 ? -10.493 7.469 6.624 1.00 93.12 90 VAL A N 1
ATOM 637 C CA . VAL A 1 90 ? -9.712 8.248 7.588 1.00 93.12 90 VAL A CA 1
ATOM 638 C C . VAL A 1 90 ? -9.569 9.674 7.061 1.00 93.12 90 VAL A C 1
ATOM 640 O O . VAL A 1 90 ? -8.917 9.912 6.050 1.00 93.12 90 VAL A O 1
ATOM 643 N N . GLY A 1 91 ? -10.171 10.649 7.740 1.00 89.25 91 GLY A N 1
ATOM 644 C CA . GLY A 1 91 ? -10.132 12.059 7.341 1.00 89.25 91 GLY A CA 1
ATOM 645 C C . GLY A 1 91 ? -8.720 12.651 7.380 1.00 89.25 91 GLY A C 1
ATOM 646 O O . GLY A 1 91 ? -8.391 13.538 6.597 1.00 89.25 91 GLY A O 1
ATOM 647 N N . GLY A 1 92 ? -7.871 12.136 8.271 1.00 92.00 92 GLY A N 1
ATOM 648 C CA . GLY A 1 92 ? -6.466 12.497 8.399 1.00 92.00 92 GLY A CA 1
ATOM 649 C C . GLY A 1 92 ? -5.531 11.427 7.840 1.00 92.00 92 GLY A C 1
ATOM 650 O O . GLY A 1 92 ? -5.636 11.010 6.692 1.00 92.00 92 GLY A O 1
ATOM 651 N N . ILE A 1 93 ? -4.561 11.017 8.648 1.00 91.00 93 ILE A N 1
ATOM 652 C CA . ILE A 1 93 ? -3.450 10.143 8.242 1.00 91.00 93 ILE A CA 1
ATOM 653 C C . ILE A 1 93 ? -3.616 8.749 8.835 1.00 91.00 93 ILE A C 1
ATOM 655 O O . ILE A 1 93 ? -4.186 8.619 9.916 1.00 91.00 93 ILE A O 1
ATOM 659 N N . ILE A 1 94 ? -3.025 7.741 8.197 1.00 90.88 94 ILE A N 1
ATOM 660 C CA . ILE A 1 94 ? -2.752 6.457 8.854 1.00 90.88 94 ILE A CA 1
ATOM 661 C C . ILE A 1 94 ? -1.268 6.442 9.223 1.00 90.88 94 ILE A C 1
ATOM 663 O O . ILE A 1 94 ? -0.404 6.496 8.342 1.00 90.88 94 ILE A O 1
ATOM 667 N N . ASP A 1 95 ? -0.967 6.434 10.523 1.00 86.88 95 ASP A N 1
ATOM 668 C CA . ASP A 1 95 ? 0.407 6.483 11.036 1.00 86.88 95 ASP A CA 1
ATOM 669 C C . ASP A 1 95 ? 0.851 5.139 11.608 1.00 86.88 95 ASP A C 1
ATOM 671 O O . ASP A 1 95 ? 0.399 4.716 12.675 1.00 86.88 95 ASP A O 1
ATOM 675 N N . PHE A 1 96 ? 1.781 4.491 10.902 1.00 80.94 96 PHE A N 1
ATOM 676 C CA . PHE A 1 96 ? 2.338 3.196 11.280 1.00 80.94 96 PHE A CA 1
ATOM 677 C C . PHE A 1 96 ? 3.500 3.288 12.274 1.00 80.94 96 PHE A C 1
ATOM 679 O O . PHE A 1 96 ? 3.970 2.263 12.765 1.00 80.94 96 PHE A O 1
ATOM 686 N N . GLY A 1 97 ? 3.952 4.495 12.624 1.00 68.75 97 GLY A N 1
ATOM 687 C CA . GLY A 1 97 ? 4.969 4.699 13.647 1.00 68.75 97 GLY A CA 1
ATOM 688 C C . GLY A 1 97 ? 5.058 6.160 14.021 1.00 68.75 97 GLY A C 1
ATOM 689 O O . GLY A 1 97 ? 5.752 6.922 13.358 1.00 68.75 97 GLY A O 1
ATOM 690 N N . SER A 1 98 ? 4.371 6.583 15.077 1.00 53.72 98 SER A N 1
ATOM 691 C CA . SER A 1 98 ? 4.326 8.015 15.360 1.00 53.72 98 SER A CA 1
ATOM 692 C C . SER A 1 98 ? 5.714 8.571 15.722 1.00 53.72 98 SER A C 1
ATOM 694 O O . SER A 1 98 ? 6.562 7.889 16.295 1.00 53.72 98 SER A O 1
ATOM 696 N N . GLY A 1 99 ? 5.944 9.835 15.359 1.00 52.47 99 GLY A N 1
ATOM 697 C CA . GLY A 1 99 ? 7.231 10.527 15.469 1.00 52.47 99 GLY A CA 1
ATOM 698 C C . GLY A 1 99 ? 7.875 10.558 16.864 1.00 52.47 99 GLY A C 1
ATOM 699 O O . GLY A 1 99 ? 7.279 10.173 17.864 1.00 52.47 99 GLY A O 1
ATOM 700 N N . ASN A 1 100 ? 9.137 11.013 16.872 1.00 47.16 100 ASN A N 1
ATOM 701 C CA . ASN A 1 100 ? 10.053 11.231 18.001 1.00 47.16 100 ASN A CA 1
ATOM 702 C C . ASN A 1 100 ? 9.503 10.803 19.375 1.00 47.16 100 ASN A C 1
ATOM 704 O O . ASN A 1 100 ? 8.971 11.638 20.098 1.00 47.16 100 ASN A O 1
ATOM 708 N N . ASN A 1 101 ? 9.685 9.514 19.702 1.00 51.38 101 ASN A N 1
ATOM 709 C CA . ASN A 1 101 ? 9.545 8.846 21.014 1.00 51.38 101 ASN A CA 1
ATOM 710 C C . ASN A 1 101 ? 8.457 7.766 21.113 1.00 51.38 101 ASN A C 1
ATOM 712 O O . ASN A 1 101 ? 8.441 7.055 22.116 1.00 51.38 101 ASN A O 1
ATOM 716 N N . ASN A 1 102 ? 7.612 7.555 20.097 1.00 55.38 102 ASN A N 1
ATOM 717 C CA . ASN A 1 102 ? 6.793 6.340 20.064 1.00 55.38 102 ASN A CA 1
ATOM 718 C C . ASN A 1 102 ? 7.600 5.174 19.474 1.00 55.38 102 ASN A C 1
ATOM 720 O O . ASN A 1 102 ? 8.102 5.241 18.353 1.00 55.38 102 ASN A O 1
ATOM 724 N N . THR A 1 103 ? 7.769 4.116 20.261 1.00 57.78 103 THR A N 1
ATOM 725 C CA . THR A 1 103 ? 8.447 2.873 19.862 1.00 57.78 103 THR A CA 1
ATOM 726 C C . THR A 1 103 ? 7.468 1.793 19.402 1.00 57.78 103 THR A C 1
ATOM 728 O O . THR A 1 103 ? 7.892 0.676 19.098 1.00 57.78 103 THR A O 1
ATOM 731 N N . GLN A 1 104 ? 6.170 2.104 19.379 1.00 65.94 104 GLN A N 1
ATOM 732 C CA . GLN A 1 104 ? 5.111 1.184 18.986 1.00 65.94 104 GLN A CA 1
ATOM 733 C C . GLN A 1 104 ? 4.816 1.306 17.487 1.00 65.94 104 GLN A C 1
ATOM 735 O O . GLN A 1 104 ? 4.880 2.394 16.912 1.00 65.94 104 GLN A O 1
ATOM 740 N N . THR A 1 105 ? 4.529 0.166 16.866 1.00 72.75 105 THR A N 1
ATOM 741 C CA . THR A 1 105 ? 4.219 0.022 15.442 1.00 72.75 105 THR A CA 1
ATOM 742 C C . THR A 1 105 ? 2.774 -0.434 15.303 1.00 72.75 105 THR A C 1
ATOM 744 O O . THR A 1 105 ? 2.317 -1.264 16.086 1.00 72.75 105 THR A O 1
ATOM 747 N N . LEU A 1 106 ? 2.062 0.111 14.317 1.00 77.94 106 LEU A N 1
ATOM 748 C CA . LEU A 1 106 ? 0.756 -0.406 13.910 1.00 77.94 106 LEU A CA 1
ATOM 749 C C . LEU A 1 106 ? 0.979 -1.413 12.777 1.00 77.94 106 LEU A C 1
ATOM 751 O O . LEU A 1 106 ? 1.498 -1.053 11.721 1.00 77.94 106 LEU A O 1
ATOM 755 N N . GLY A 1 107 ? 0.606 -2.669 13.000 1.00 84.56 107 GLY A N 1
ATOM 756 C CA . GLY A 1 107 ? 0.458 -3.653 11.936 1.00 84.56 107 GLY A CA 1
ATOM 757 C C . GLY A 1 107 ? -0.743 -3.309 11.058 1.00 84.56 107 GLY A C 1
ATOM 758 O O . GLY A 1 107 ? -1.760 -2.813 11.544 1.00 84.56 107 GLY A O 1
ATOM 759 N N . PHE A 1 108 ? -0.636 -3.574 9.764 1.00 90.25 108 PHE A N 1
ATOM 760 C CA . PHE A 1 108 ? -1.689 -3.293 8.802 1.00 90.25 108 PHE A CA 1
ATOM 761 C C . PHE A 1 108 ? -1.858 -4.450 7.847 1.00 90.25 108 PHE A C 1
ATOM 763 O O . PHE A 1 108 ? -0.882 -4.922 7.270 1.00 90.25 108 PHE A O 1
ATOM 770 N N . ARG A 1 109 ? -3.105 -4.860 7.649 1.00 93.88 109 ARG A N 1
ATOM 771 C CA . ARG A 1 109 ? -3.470 -5.840 6.640 1.00 93.88 109 ARG A CA 1
ATOM 772 C C . ARG A 1 109 ? -4.740 -5.395 5.935 1.00 93.88 109 ARG A C 1
ATOM 774 O O . ARG A 1 109 ? -5.730 -5.064 6.586 1.00 93.88 109 ARG A O 1
ATOM 781 N N . MET A 1 110 ? -4.703 -5.386 4.613 1.00 96.25 110 MET A N 1
ATOM 782 C CA . MET A 1 110 ? -5.847 -5.065 3.768 1.00 96.25 110 MET A CA 1
ATOM 783 C C . MET A 1 110 ? -6.005 -6.136 2.701 1.00 96.25 110 MET A C 1
ATOM 785 O O . MET A 1 110 ? -5.035 -6.411 2.002 1.00 96.25 110 MET A O 1
ATOM 789 N N . GLU A 1 111 ? -7.185 -6.741 2.586 1.00 95.44 111 GLU A N 1
ATOM 790 C CA . GLU A 1 111 ? -7.420 -7.901 1.712 1.00 95.44 111 GLU A CA 1
ATOM 791 C C . GLU A 1 111 ? -8.741 -7.819 0.942 1.00 95.44 111 GLU A C 1
ATOM 793 O O . GLU A 1 111 ? -9.592 -6.968 1.213 1.00 95.44 111 GLU A O 1
ATOM 798 N N . ASP A 1 112 ? -8.913 -8.740 -0.007 1.00 94.00 112 ASP A N 1
ATOM 799 C CA . ASP A 1 112 ? -10.120 -8.918 -0.816 1.00 94.00 112 ASP A CA 1
ATOM 800 C C . ASP A 1 112 ? -10.529 -7.643 -1.580 1.00 94.00 112 ASP A C 1
ATOM 802 O O . ASP A 1 112 ? -9.738 -7.078 -2.328 1.00 94.00 112 ASP A O 1
ATOM 806 N N . GLY A 1 113 ? -11.775 -7.188 -1.428 1.00 93.94 113 GLY A N 1
ATOM 807 C CA . GLY A 1 113 ? -12.319 -5.971 -2.031 1.00 93.94 113 GLY A CA 1
ATOM 808 C C . GLY A 1 113 ? -12.378 -4.790 -1.061 1.00 93.94 113 GLY A C 1
ATOM 809 O O . GLY A 1 113 ? -13.251 -3.933 -1.218 1.00 93.94 113 GLY A O 1
ATOM 810 N N . ALA A 1 114 ? -11.530 -4.773 -0.025 1.00 96.62 114 ALA A N 1
ATOM 811 C CA . ALA A 1 114 ? -11.551 -3.725 0.983 1.00 96.62 114 ALA A CA 1
ATOM 812 C C . ALA A 1 114 ? -11.315 -2.356 0.333 1.00 96.62 114 ALA A C 1
ATOM 814 O O . ALA A 1 114 ? -10.546 -2.230 -0.622 1.00 96.62 114 ALA A O 1
ATOM 815 N N . LEU A 1 115 ? -11.942 -1.311 0.867 1.00 97.62 115 LEU A N 1
ATOM 816 C CA . LEU A 1 115 ? -11.757 0.064 0.408 1.00 97.62 115 LEU A CA 1
ATOM 817 C C . LEU A 1 115 ? -11.251 0.908 1.573 1.00 97.62 115 LEU A C 1
ATOM 819 O O . LEU A 1 115 ? -11.928 1.051 2.588 1.00 97.62 115 LEU A O 1
ATOM 823 N N . VAL A 1 116 ? -10.060 1.479 1.441 1.00 97.62 116 VAL A N 1
ATOM 824 C CA . VAL A 1 116 ? -9.467 2.334 2.474 1.00 97.62 116 VAL A CA 1
ATOM 825 C C . VAL A 1 116 ? -9.165 3.692 1.861 1.00 97.62 116 VAL A C 1
ATOM 827 O O . VAL A 1 116 ? -8.598 3.773 0.776 1.00 97.62 116 VAL A O 1
ATOM 830 N N . SER A 1 117 ? -9.518 4.777 2.544 1.00 98.06 117 SER A N 1
ATOM 831 C CA . SER A 1 117 ? -9.126 6.129 2.148 1.00 98.06 117 SER A CA 1
ATOM 832 C C . SER A 1 117 ? -8.464 6.883 3.296 1.00 98.06 117 SER A C 1
ATOM 834 O O . SER A 1 117 ? -8.859 6.749 4.453 1.00 98.06 117 SER A O 1
ATOM 836 N N . ALA A 1 118 ? -7.426 7.653 2.974 1.00 97.38 118 ALA A N 1
ATOM 837 C CA . ALA A 1 118 ? -6.710 8.512 3.911 1.00 97.38 118 ALA A CA 1
ATOM 838 C C . ALA A 1 118 ? -6.081 9.711 3.188 1.00 97.38 118 ALA A C 1
ATOM 840 O O . ALA A 1 118 ? -5.956 9.731 1.965 1.00 97.38 118 ALA A O 1
ATOM 841 N N . SER A 1 119 ? -5.603 10.702 3.939 1.00 97.06 119 SER A N 1
ATOM 842 C CA . SER A 1 119 ? -4.753 11.760 3.383 1.00 97.06 119 SER A CA 1
ATOM 843 C C . SER A 1 119 ? -3.415 11.194 2.899 1.00 97.06 119 SER A C 1
ATOM 845 O O . SER A 1 119 ? -3.023 11.391 1.752 1.00 97.06 119 SER A O 1
ATOM 847 N N . TYR A 1 120 ? -2.691 10.485 3.765 1.00 95.50 120 TYR A N 1
ATOM 848 C CA . TYR A 1 120 ? -1.437 9.809 3.424 1.00 95.50 120 TYR A CA 1
ATOM 849 C C . TYR A 1 120 ? -1.126 8.688 4.420 1.00 95.50 120 TYR A C 1
ATOM 851 O O . TYR A 1 120 ? -1.645 8.676 5.541 1.00 95.50 120 TYR A O 1
ATOM 859 N N . LEU A 1 121 ? -0.226 7.786 4.023 1.00 93.44 121 LEU A N 1
ATOM 860 C CA . LEU A 1 121 ? 0.403 6.812 4.913 1.00 93.44 121 LEU A CA 1
ATOM 861 C C . LEU A 1 121 ? 1.708 7.364 5.480 1.00 93.44 121 LEU A C 1
ATOM 863 O O . LEU A 1 121 ? 2.534 7.928 4.754 1.00 93.44 121 LEU A O 1
ATOM 867 N N . GLN A 1 122 ? 1.931 7.158 6.772 1.00 89.69 122 GLN A N 1
ATOM 868 C CA . GLN A 1 122 ? 3.171 7.524 7.441 1.00 89.69 122 GLN A CA 1
ATOM 869 C C . GLN A 1 122 ? 3.929 6.273 7.909 1.00 89.69 122 GLN A C 1
ATOM 871 O O . GLN A 1 122 ? 3.494 5.549 8.795 1.00 89.69 122 GLN A O 1
ATOM 876 N N . LEU A 1 123 ? 5.110 6.070 7.324 1.00 86.06 123 LEU A N 1
ATOM 877 C CA . LEU A 1 123 ? 6.071 4.992 7.569 1.00 86.06 123 LEU A CA 1
ATOM 878 C C . LEU A 1 123 ? 7.286 5.547 8.335 1.00 86.06 123 LEU A C 1
ATOM 880 O O . LEU A 1 123 ? 8.322 5.869 7.754 1.00 86.06 123 LEU A O 1
ATOM 884 N N . LYS A 1 124 ? 7.143 5.793 9.639 1.00 73.50 124 LYS A N 1
ATOM 885 C CA . LYS A 1 124 ? 8.182 6.431 10.485 1.00 73.50 124 LYS A CA 1
ATOM 886 C C . LYS A 1 124 ? 8.880 5.451 11.435 1.00 73.50 124 LYS A C 1
ATOM 888 O O . LYS A 1 124 ? 9.536 5.857 12.394 1.00 73.50 124 LYS A O 1
ATOM 893 N N . THR A 1 125 ? 8.750 4.153 11.191 1.00 61.94 125 THR A N 1
ATOM 894 C CA . THR A 1 125 ? 9.136 3.135 12.167 1.00 61.94 125 THR A CA 1
ATOM 895 C C . THR A 1 125 ? 10.653 2.995 12.240 1.00 61.94 125 THR A C 1
ATOM 897 O O . THR A 1 125 ? 11.280 2.538 11.292 1.00 61.94 125 THR A O 1
ATOM 900 N N . LYS A 1 126 ? 11.253 3.356 13.384 1.00 55.97 126 LYS A N 1
ATOM 901 C CA . LYS A 1 126 ? 12.677 3.086 13.677 1.00 55.97 126 LYS A CA 1
ATOM 902 C C . LYS A 1 126 ? 12.961 1.597 13.925 1.00 55.97 126 LYS A C 1
ATOM 904 O O . LYS A 1 126 ? 14.118 1.198 13.942 1.00 55.97 126 LYS A O 1
ATOM 909 N N . ASN A 1 127 ? 11.919 0.788 14.147 1.00 60.44 127 ASN A N 1
ATOM 910 C CA . ASN A 1 127 ? 12.017 -0.652 14.375 1.00 60.44 127 ASN A CA 1
ATOM 911 C C . ASN A 1 127 ? 11.304 -1.417 13.253 1.00 60.44 127 ASN A C 1
ATOM 913 O O . ASN A 1 127 ? 10.181 -1.890 13.400 1.00 60.44 127 ASN A O 1
ATOM 917 N N . LEU A 1 128 ? 11.977 -1.474 12.111 1.00 58.22 128 LEU A N 1
ATOM 918 C CA . LEU A 1 128 ? 11.452 -1.966 10.838 1.00 58.22 128 LEU A CA 1
ATOM 919 C C . LEU A 1 128 ? 11.075 -3.452 10.884 1.00 58.22 128 LEU A C 1
ATOM 921 O O . LEU A 1 128 ? 10.144 -3.874 10.209 1.00 58.22 128 LEU A O 1
ATOM 925 N N . ALA A 1 129 ? 11.715 -4.224 11.767 1.00 59.66 129 ALA A N 1
ATOM 926 C CA . ALA A 1 129 ? 11.391 -5.627 12.016 1.00 59.66 129 ALA A CA 1
ATOM 927 C C . ALA A 1 129 ? 9.993 -5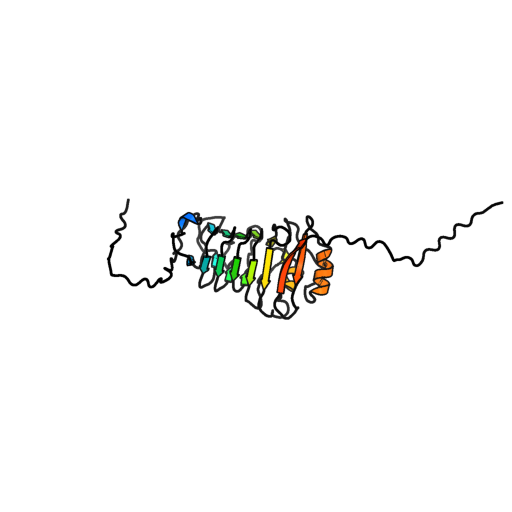.848 12.630 1.00 59.66 129 ALA A C 1
ATOM 929 O O . ALA A 1 129 ? 9.541 -6.987 12.701 1.00 59.66 129 ALA A O 1
ATOM 930 N N . ARG A 1 130 ? 9.317 -4.790 13.105 1.00 58.41 130 ARG A N 1
ATOM 931 C CA . ARG A 1 130 ? 8.013 -4.875 13.791 1.00 58.41 130 ARG A CA 1
ATOM 932 C C . ARG A 1 130 ? 6.847 -4.271 13.013 1.00 58.41 130 ARG A C 1
ATOM 934 O O . ARG A 1 130 ? 5.708 -4.356 13.467 1.00 58.41 130 ARG A O 1
ATOM 941 N N . THR A 1 131 ? 7.112 -3.650 11.871 1.00 65.44 131 THR A N 1
ATOM 942 C CA . THR A 1 131 ? 6.067 -3.091 11.011 1.00 65.44 131 THR A CA 1
ATOM 943 C C . THR A 1 131 ? 5.724 -4.134 9.963 1.00 65.44 131 THR A C 1
ATOM 945 O O . THR A 1 131 ? 6.547 -4.406 9.097 1.00 65.44 131 THR A O 1
ATOM 948 N N . ASN A 1 132 ? 4.540 -4.739 10.052 1.00 76.12 132 ASN A N 1
ATOM 949 C CA . ASN A 1 132 ? 4.022 -5.608 9.000 1.00 76.12 132 ASN A CA 1
ATOM 950 C C . ASN A 1 132 ? 2.900 -4.855 8.284 1.00 76.12 132 ASN A C 1
ATOM 952 O O . ASN A 1 132 ? 1.819 -4.707 8.852 1.00 76.12 132 ASN A O 1
ATOM 956 N N . ILE A 1 133 ? 3.191 -4.304 7.104 1.00 90.62 133 ILE A N 1
ATOM 957 C CA . ILE A 1 133 ? 2.189 -3.678 6.236 1.00 90.62 133 ILE A CA 1
ATOM 958 C C . ILE A 1 133 ? 1.978 -4.621 5.065 1.00 90.62 133 ILE A C 1
ATOM 960 O O . ILE A 1 133 ? 2.866 -4.787 4.228 1.00 90.62 133 ILE A O 1
ATOM 964 N N . GLU A 1 134 ? 0.802 -5.224 5.024 1.00 94.88 134 GLU A N 1
ATOM 965 C CA . GLU A 1 134 ? 0.435 -6.226 4.041 1.00 94.88 134 GLU A CA 1
ATOM 966 C C . GLU A 1 134 ? -0.788 -5.786 3.236 1.00 94.88 134 GLU A C 1
ATOM 968 O O . GLU A 1 134 ? -1.833 -5.420 3.779 1.00 94.88 134 GLU A O 1
ATOM 973 N N . PHE A 1 135 ? -0.644 -5.850 1.918 1.00 97.00 135 PHE A N 1
ATOM 974 C CA . PHE A 1 135 ? -1.707 -5.629 0.953 1.00 97.00 135 PHE A CA 1
ATOM 975 C C . PHE A 1 135 ? -2.020 -6.948 0.234 1.00 97.00 135 PHE A C 1
ATOM 977 O O . PHE A 1 135 ? -1.392 -7.291 -0.770 1.00 97.00 135 PHE A O 1
ATOM 984 N N . GLY A 1 136 ? -2.982 -7.692 0.773 1.00 97.06 136 GLY A N 1
ATOM 985 C CA . GLY A 1 136 ? -3.563 -8.901 0.188 1.00 97.06 136 GLY A CA 1
ATOM 986 C C . GLY A 1 136 ? -4.686 -8.627 -0.819 1.00 97.06 136 GLY A C 1
ATOM 987 O O . GLY A 1 136 ? -5.160 -9.557 -1.457 1.00 97.06 136 GLY A O 1
ATOM 988 N N . GLY A 1 137 ? -5.110 -7.371 -0.983 1.00 96.94 137 GLY A N 1
ATOM 989 C CA . GLY A 1 137 ? -6.138 -6.963 -1.942 1.00 96.94 137 GLY A CA 1
ATOM 990 C C . GLY A 1 137 ? -6.663 -5.549 -1.682 1.00 96.94 137 GLY A C 1
ATOM 991 O O . GLY A 1 137 ? -6.154 -4.826 -0.822 1.00 96.94 137 GLY A O 1
ATOM 992 N N . GLY A 1 138 ? -7.695 -5.168 -2.425 1.00 97.75 138 GLY A N 1
ATOM 993 C CA . GLY A 1 138 ? -8.490 -3.966 -2.231 1.00 97.75 138 GLY A CA 1
ATOM 994 C C . GLY A 1 138 ? -7.904 -2.694 -2.847 1.00 97.75 138 GLY A C 1
ATOM 995 O O . GLY A 1 138 ? -6.928 -2.705 -3.600 1.00 97.75 138 GLY A O 1
ATOM 996 N N . VAL A 1 139 ? -8.536 -1.562 -2.534 1.00 98.38 139 VAL A N 1
ATOM 997 C CA . VAL A 1 139 ? -8.166 -0.241 -3.055 1.00 98.38 139 VAL A CA 1
ATOM 998 C C . VAL A 1 139 ? -7.859 0.726 -1.919 1.00 98.38 139 VAL A C 1
ATOM 1000 O O . VAL A 1 139 ? -8.747 1.113 -1.158 1.00 98.38 139 VAL A O 1
ATOM 1003 N N . LEU A 1 140 ? -6.610 1.185 -1.854 1.00 98.56 140 LEU A N 1
ATOM 1004 C CA . LEU A 1 140 ? -6.183 2.264 -0.969 1.00 98.56 140 LEU A CA 1
ATOM 1005 C C . LEU A 1 140 ? -6.140 3.596 -1.731 1.00 98.56 140 LEU A C 1
ATOM 1007 O O . LEU A 1 140 ? -5.312 3.787 -2.616 1.00 98.56 140 LEU A O 1
ATOM 1011 N N . THR A 1 141 ? -6.982 4.553 -1.351 1.00 98.62 141 THR A N 1
ATOM 1012 C CA . THR A 1 141 ? -7.003 5.908 -1.923 1.00 98.62 141 THR A CA 1
ATOM 1013 C C . THR A 1 141 ? -6.303 6.909 -1.004 1.00 98.62 141 THR A C 1
ATOM 1015 O O . THR A 1 141 ? -6.631 7.016 0.177 1.00 98.62 141 THR A O 1
ATOM 1018 N N . LEU A 1 142 ? -5.352 7.670 -1.546 1.00 98.50 142 LEU A N 1
ATOM 1019 C CA . LEU A 1 142 ? -4.526 8.638 -0.825 1.00 98.50 142 LEU A CA 1
ATOM 1020 C C . LEU A 1 142 ? -4.631 10.018 -1.478 1.00 98.50 142 LEU A C 1
ATOM 1022 O O . LEU A 1 142 ? -4.367 10.167 -2.671 1.00 98.50 142 LEU A O 1
ATOM 1026 N N . THR A 1 143 ? -4.996 11.034 -0.698 1.00 97.81 143 THR A N 1
ATOM 1027 C CA . THR A 1 143 ? -5.369 12.353 -1.242 1.00 97.81 143 THR A CA 1
ATOM 1028 C C . THR A 1 143 ? -4.305 13.443 -1.100 1.00 97.81 143 THR A C 1
ATOM 1030 O O . THR A 1 143 ? -4.466 14.525 -1.655 1.00 97.81 143 THR A O 1
ATOM 1033 N N . SER A 1 144 ? -3.203 13.191 -0.391 1.00 97.25 144 SER A N 1
ATOM 1034 C CA . SER A 1 144 ? -2.074 14.125 -0.273 1.00 97.25 144 SER A CA 1
ATOM 1035 C C . SER A 1 144 ? -1.144 14.046 -1.482 1.00 97.25 144 SER A C 1
ATOM 1037 O O . SER A 1 144 ? -0.824 12.970 -1.980 1.00 97.25 144 SER A O 1
ATOM 1039 N N . ASP A 1 145 ? -0.586 15.201 -1.834 1.00 96.25 145 ASP A N 1
ATOM 1040 C CA . ASP A 1 145 ? 0.560 15.416 -2.737 1.00 96.25 145 ASP A CA 1
ATOM 1041 C C . ASP A 1 145 ? 1.873 14.696 -2.337 1.00 96.25 145 ASP A C 1
ATOM 1043 O O . ASP A 1 145 ? 2.869 14.718 -3.061 1.00 96.25 145 ASP A O 1
ATOM 1047 N N . ASN A 1 146 ? 1.896 14.056 -1.169 1.00 95.00 146 ASN A N 1
ATOM 1048 C CA . ASN A 1 146 ? 2.947 13.166 -0.698 1.00 95.00 146 ASN A CA 1
ATOM 1049 C C . ASN A 1 146 ? 2.274 11.994 0.024 1.00 95.00 146 ASN A C 1
ATOM 1051 O O . ASN A 1 146 ? 2.236 11.937 1.260 1.00 95.00 146 ASN A O 1
ATOM 1055 N N . SER A 1 147 ? 1.693 11.113 -0.791 1.00 94.38 147 SER A N 1
ATOM 1056 C CA . SER A 1 147 ? 0.777 10.033 -0.411 1.00 94.38 147 SER A CA 1
ATOM 1057 C C . SER A 1 147 ? 1.395 9.001 0.534 1.00 94.38 147 SER A C 1
ATOM 1059 O O . SER A 1 147 ? 0.701 8.468 1.396 1.00 94.38 147 SER A O 1
ATOM 1061 N N . ILE A 1 148 ? 2.704 8.754 0.435 1.00 94.50 148 ILE A N 1
ATOM 1062 C CA . ILE A 1 148 ? 3.437 7.864 1.344 1.00 94.50 148 ILE A CA 1
ATOM 1063 C C . ILE A 1 148 ? 4.687 8.572 1.862 1.00 94.50 148 ILE A C 1
ATOM 1065 O O . ILE A 1 148 ? 5.582 8.955 1.101 1.00 94.50 148 ILE A O 1
ATOM 1069 N N . ARG A 1 149 ? 4.774 8.737 3.181 1.00 91.69 149 ARG A N 1
ATOM 1070 C CA . ARG A 1 149 ? 5.850 9.472 3.856 1.00 91.69 149 ARG A CA 1
ATOM 1071 C C . ARG A 1 149 ? 6.703 8.523 4.682 1.00 91.69 149 ARG A C 1
ATOM 1073 O O . ARG A 1 149 ? 6.168 7.738 5.447 1.00 91.69 149 ARG A O 1
ATOM 1080 N N . GLY A 1 150 ? 8.021 8.657 4.612 1.00 84.38 150 GLY A N 1
ATOM 1081 C CA . GLY A 1 150 ? 8.965 7.871 5.409 1.00 84.38 150 GLY A CA 1
ATOM 1082 C C . GLY A 1 150 ? 10.394 8.372 5.234 1.00 84.38 150 GLY A C 1
ATOM 1083 O O . GLY A 1 150 ? 10.634 9.250 4.405 1.00 84.38 150 GLY A O 1
ATOM 1084 N N . GLY A 1 151 ? 11.310 7.873 6.068 1.00 70.50 151 GLY A N 1
ATOM 1085 C CA . GLY A 1 151 ? 12.716 8.303 6.095 1.00 70.50 151 GLY A CA 1
ATOM 1086 C C . GLY A 1 151 ? 13.731 7.259 5.622 1.00 70.50 151 GLY A C 1
ATOM 1087 O O . GLY A 1 151 ? 14.904 7.591 5.525 1.00 70.50 151 GLY A O 1
ATOM 1088 N N . ASP A 1 152 ? 13.293 6.026 5.343 1.00 81.50 152 ASP A N 1
ATOM 1089 C CA . ASP A 1 152 ? 14.154 4.895 4.968 1.00 81.50 152 ASP A CA 1
ATOM 1090 C C . ASP A 1 152 ? 13.318 3.803 4.275 1.00 81.50 152 ASP A C 1
ATOM 1092 O O . ASP A 1 152 ? 12.903 2.837 4.913 1.00 81.50 152 ASP A O 1
ATOM 1096 N N . PHE A 1 153 ? 12.950 4.024 3.008 1.00 85.81 153 PHE A N 1
ATOM 1097 C CA . PHE A 1 153 ? 12.041 3.145 2.254 1.00 85.81 153 PHE A CA 1
ATOM 1098 C C . PHE A 1 153 ? 12.577 1.738 1.956 1.00 85.81 153 PHE A C 1
ATOM 1100 O O . PHE A 1 153 ? 11.802 0.794 2.146 1.00 85.81 153 PHE A O 1
ATOM 1107 N N . PRO A 1 154 ? 13.859 1.553 1.584 1.00 84.69 154 PRO A N 1
ATOM 1108 C CA . PRO A 1 154 ? 14.398 0.224 1.313 1.00 84.69 154 PRO A CA 1
ATOM 1109 C C . PRO A 1 154 ? 14.242 -0.725 2.497 1.00 84.69 154 PRO A C 1
ATOM 1111 O O . PRO A 1 154 ? 13.952 -1.904 2.312 1.00 84.69 154 PRO A O 1
ATOM 1114 N N . ASN A 1 155 ? 14.344 -0.203 3.720 1.00 82.62 155 ASN A N 1
ATOM 1115 C CA . ASN A 1 155 ? 14.207 -1.024 4.911 1.00 82.62 155 ASN A CA 1
ATOM 1116 C C . ASN A 1 155 ? 12.769 -1.090 5.464 1.00 82.62 155 ASN A C 1
ATOM 1118 O O . ASN A 1 155 ? 12.549 -1.774 6.461 1.00 82.62 155 ASN A O 1
ATOM 1122 N N . GLN A 1 156 ? 11.777 -0.417 4.857 1.00 83.50 156 GLN A N 1
ATOM 1123 C CA . GLN A 1 156 ? 10.369 -0.634 5.226 1.00 83.50 156 GLN A CA 1
ATOM 1124 C C . GLN A 1 156 ? 9.874 -1.982 4.689 1.00 83.50 156 GLN A C 1
ATOM 1126 O O . GLN A 1 156 ? 10.163 -2.368 3.551 1.00 83.50 156 GLN A O 1
ATOM 1131 N N . ASN A 1 157 ? 9.043 -2.647 5.487 1.00 81.12 157 ASN A N 1
ATOM 1132 C CA . ASN A 1 157 ? 8.392 -3.907 5.142 1.00 81.12 157 ASN A CA 1
ATOM 1133 C C . ASN A 1 157 ? 6.963 -3.641 4.657 1.00 81.12 157 ASN A C 1
ATOM 1135 O O . ASN A 1 157 ? 5.998 -3.786 5.407 1.00 81.12 157 ASN A O 1
ATOM 1139 N N . VAL A 1 158 ? 6.848 -3.197 3.404 1.00 91.88 158 VAL A N 1
ATOM 1140 C CA . VAL A 1 158 ? 5.563 -3.043 2.711 1.00 91.88 158 VAL A CA 1
ATOM 1141 C C . VAL A 1 158 ? 5.440 -4.155 1.681 1.00 91.88 158 VAL A C 1
ATOM 1143 O O . VAL A 1 158 ? 6.117 -4.125 0.653 1.00 91.88 158 VAL A O 1
ATOM 1146 N N . ASN A 1 159 ? 4.603 -5.144 1.972 1.00 95.44 159 ASN A N 1
ATOM 1147 C CA . ASN A 1 159 ? 4.462 -6.349 1.167 1.00 95.44 159 ASN A CA 1
ATOM 1148 C C . ASN A 1 159 ? 3.102 -6.395 0.468 1.00 95.44 159 ASN A C 1
ATOM 1150 O O . ASN A 1 159 ? 2.074 -6.109 1.077 1.00 95.44 159 ASN A O 1
ATOM 1154 N N . ILE A 1 160 ? 3.100 -6.783 -0.803 1.00 97.38 160 ILE A N 1
ATOM 1155 C CA . ILE A 1 160 ? 1.895 -7.011 -1.598 1.00 97.38 160 ILE A CA 1
ATOM 1156 C C . ILE A 1 160 ? 1.780 -8.517 -1.829 1.00 97.38 160 ILE A C 1
ATOM 1158 O O . ILE A 1 160 ? 2.604 -9.110 -2.529 1.00 97.38 160 ILE A O 1
ATOM 1162 N N . THR A 1 161 ? 0.767 -9.129 -1.221 1.00 97.44 161 THR A N 1
ATOM 1163 C CA . THR A 1 161 ? 0.436 -10.557 -1.353 1.00 97.44 161 THR A CA 1
ATOM 1164 C C . THR A 1 161 ? -0.755 -10.796 -2.278 1.00 97.44 161 THR A C 1
ATOM 1166 O O . THR A 1 161 ? -0.963 -11.924 -2.722 1.00 97.44 161 THR A O 1
ATOM 1169 N N . ALA A 1 162 ? -1.472 -9.731 -2.649 1.00 97.38 162 ALA A N 1
ATOM 1170 C CA . ALA A 1 162 ? -2.615 -9.765 -3.554 1.00 97.38 162 ALA A CA 1
ATOM 1171 C C . ALA A 1 162 ? -2.332 -10.490 -4.879 1.00 97.38 162 ALA A C 1
ATOM 1173 O O . ALA A 1 162 ? -1.214 -10.439 -5.418 1.00 97.38 162 ALA A O 1
ATOM 1174 N N . GLY A 1 163 ? -3.361 -11.133 -5.429 1.00 96.75 163 GLY A N 1
ATOM 1175 C CA . GLY A 1 163 ? -3.357 -11.616 -6.799 1.00 96.75 163 GLY A CA 1
ATOM 1176 C C . GLY A 1 163 ? -3.300 -10.467 -7.807 1.00 96.75 163 GLY A C 1
ATOM 1177 O O . GLY A 1 163 ? -3.558 -9.300 -7.505 1.00 96.75 163 GLY A O 1
ATOM 1178 N N . ALA A 1 164 ? -2.933 -10.798 -9.042 1.00 95.88 164 ALA A N 1
ATOM 1179 C CA . ALA A 1 164 ? -2.890 -9.828 -10.125 1.00 95.88 164 ALA A CA 1
ATOM 1180 C C . ALA A 1 164 ? -4.279 -9.207 -10.374 1.00 95.88 164 ALA A C 1
ATOM 1182 O O . ALA A 1 164 ? -5.246 -9.923 -10.618 1.00 95.88 164 ALA A O 1
ATOM 1183 N N . GLY A 1 165 ? -4.363 -7.876 -10.352 1.00 94.88 165 GLY A N 1
ATOM 1184 C CA . GLY A 1 165 ? -5.608 -7.119 -10.508 1.00 94.88 165 GLY A CA 1
ATOM 1185 C C . GLY A 1 165 ? -6.455 -6.997 -9.237 1.00 94.88 165 GLY A C 1
ATOM 1186 O O . GLY A 1 165 ? -7.497 -6.351 -9.280 1.00 94.88 165 GLY A O 1
ATOM 1187 N N . GLU A 1 166 ? -6.024 -7.574 -8.113 1.00 96.62 166 GLU A N 1
ATOM 1188 C CA . GLU A 1 166 ? -6.789 -7.556 -6.858 1.00 96.62 166 GLU A CA 1
ATOM 1189 C C . GLU A 1 166 ? -6.412 -6.390 -5.939 1.00 96.62 166 GLU A C 1
ATOM 1191 O O . GLU A 1 166 ? -7.096 -6.154 -4.951 1.00 96.62 166 GLU A O 1
ATOM 1196 N N . PHE A 1 167 ? -5.341 -5.652 -6.249 1.00 96.81 167 PHE A N 1
ATOM 1197 C CA . PHE A 1 167 ? -4.821 -4.574 -5.409 1.00 96.81 167 PHE A CA 1
ATOM 1198 C C . PHE A 1 167 ? -4.504 -3.300 -6.193 1.00 96.81 167 PHE A C 1
ATOM 1200 O O . PHE A 1 167 ? -3.890 -3.351 -7.264 1.00 96.81 167 PHE A O 1
ATOM 1207 N N . SER A 1 168 ? -4.845 -2.153 -5.597 1.00 98.12 168 SER A N 1
ATOM 1208 C CA . SER A 1 168 ? -4.491 -0.831 -6.107 1.00 98.12 168 SER A CA 1
ATOM 1209 C C . SER A 1 168 ? -4.193 0.186 -4.996 1.00 98.12 168 SER A C 1
ATOM 1211 O O . SER A 1 168 ? -4.914 0.270 -4.000 1.00 98.12 168 SER A O 1
ATOM 1213 N N . ILE A 1 169 ? -3.170 1.025 -5.200 1.00 98.56 169 ILE A N 1
ATOM 1214 C CA . ILE A 1 169 ? -3.008 2.305 -4.493 1.00 98.56 169 ILE A CA 1
ATOM 1215 C C . ILE A 1 169 ? -3.284 3.431 -5.480 1.00 98.56 169 ILE A C 1
ATOM 1217 O O . ILE A 1 169 ? -2.577 3.566 -6.476 1.00 98.56 169 ILE A O 1
ATOM 1221 N N . ILE A 1 170 ? -4.248 4.290 -5.162 1.00 98.44 170 ILE A N 1
ATOM 1222 C CA . ILE A 1 170 ? -4.620 5.457 -5.960 1.00 98.44 170 ILE A CA 1
ATOM 1223 C C . ILE A 1 170 ? -4.174 6.720 -5.219 1.00 98.44 170 ILE A C 1
ATOM 1225 O O . ILE A 1 170 ? -4.762 7.096 -4.209 1.00 98.44 170 ILE A O 1
ATOM 1229 N N . ALA A 1 171 ? -3.148 7.401 -5.726 1.00 98.25 171 ALA A N 1
ATOM 1230 C CA . ALA A 1 171 ? -2.742 8.727 -5.271 1.00 98.25 171 ALA A CA 1
ATOM 1231 C C . ALA A 1 171 ? -3.425 9.794 -6.139 1.00 98.25 171 ALA A C 1
ATOM 1233 O O . ALA A 1 171 ? -3.115 9.930 -7.322 1.00 98.25 171 ALA A O 1
ATOM 1234 N N . THR A 1 172 ? -4.370 10.544 -5.572 1.00 97.62 172 THR A N 1
ATOM 1235 C CA . THR A 1 172 ? -5.277 11.402 -6.359 1.00 97.62 172 THR A CA 1
ATOM 1236 C C . THR A 1 172 ? -4.786 12.834 -6.550 1.00 97.62 172 THR A C 1
ATOM 1238 O O . THR A 1 172 ? -5.339 13.558 -7.373 1.00 97.62 172 THR A O 1
ATOM 1241 N N . ALA A 1 173 ? -3.798 13.279 -5.775 1.00 96.44 173 ALA A N 1
ATOM 1242 C CA . ALA A 1 173 ? -3.256 14.631 -5.870 1.00 96.44 173 ALA A CA 1
ATOM 1243 C C . ALA A 1 173 ? -2.071 14.709 -6.836 1.00 96.44 173 ALA A C 1
ATOM 1245 O O . ALA A 1 173 ? -1.339 13.739 -7.025 1.00 96.44 173 ALA A O 1
ATOM 1246 N N . THR A 1 174 ? -1.840 15.904 -7.382 1.00 96.50 174 THR A N 1
ATOM 1247 C CA . THR A 1 174 ? -0.575 16.237 -8.042 1.00 96.50 174 THR A CA 1
ATOM 1248 C C . THR A 1 174 ? 0.561 16.148 -7.021 1.00 96.50 174 THR A C 1
ATOM 1250 O O . THR A 1 174 ? 0.495 16.820 -5.988 1.00 96.50 174 THR A O 1
ATOM 1253 N N . PRO A 1 175 ? 1.594 15.329 -7.273 1.00 96.12 175 PRO A N 1
ATOM 1254 C CA . PRO A 1 175 ? 2.663 15.134 -6.317 1.00 96.12 175 PRO A CA 1
ATOM 1255 C C . PRO A 1 175 ? 3.614 16.330 -6.266 1.00 96.12 175 PRO A C 1
ATOM 1257 O O . PRO A 1 175 ? 3.861 17.007 -7.262 1.00 96.12 175 PRO A O 1
ATOM 1260 N N . GLN A 1 176 ? 4.225 16.543 -5.103 1.00 94.44 176 GLN A N 1
ATOM 1261 C CA . GLN A 1 176 ? 5.411 17.397 -5.014 1.00 94.44 176 GLN A CA 1
ATOM 1262 C C . GLN A 1 176 ? 6.597 16.726 -5.724 1.00 94.44 176 GLN A C 1
ATOM 1264 O O . GLN A 1 176 ? 6.672 15.495 -5.804 1.00 94.44 176 GLN A O 1
ATOM 1269 N N . VAL A 1 177 ? 7.576 17.521 -6.169 1.00 91.94 177 VAL A N 1
ATOM 1270 C CA . VAL A 1 177 ? 8.804 17.005 -6.797 1.00 91.94 177 VAL A CA 1
ATOM 1271 C C . VAL A 1 177 ? 9.465 15.953 -5.898 1.00 91.94 177 VAL A C 1
ATOM 1273 O O . VAL A 1 177 ? 9.724 16.185 -4.714 1.00 91.94 177 VAL A O 1
ATOM 1276 N N . GLY A 1 178 ? 9.712 14.767 -6.459 1.00 91.38 178 GLY A N 1
ATOM 1277 C CA . GLY A 1 178 ? 10.306 13.639 -5.739 1.00 91.38 178 GLY A CA 1
ATOM 1278 C C . GLY A 1 178 ? 9.364 12.926 -4.756 1.00 91.38 178 GLY A C 1
ATOM 1279 O O . GLY A 1 178 ? 9.810 12.041 -4.023 1.00 91.38 178 GLY A O 1
ATOM 1280 N N . LYS A 1 179 ? 8.077 13.296 -4.685 1.00 94.25 179 LYS A N 1
ATOM 1281 C CA . LYS A 1 179 ? 7.093 12.735 -3.736 1.00 94.25 179 LYS A CA 1
ATOM 1282 C C . LYS A 1 179 ? 5.977 11.919 -4.392 1.00 94.25 179 LYS A C 1
ATOM 1284 O O . LYS A 1 179 ? 5.071 11.494 -3.675 1.00 94.25 179 LYS A O 1
ATOM 1289 N N . SER A 1 180 ? 6.063 11.679 -5.697 1.00 96.00 180 SER A N 1
ATOM 1290 C CA . SER A 1 180 ? 5.110 10.863 -6.450 1.00 96.00 180 SER A CA 1
ATOM 1291 C C . SER A 1 180 ? 5.099 9.406 -5.985 1.00 96.00 180 SER A C 1
ATOM 1293 O O . SER A 1 180 ? 6.001 8.961 -5.277 1.00 96.00 180 SER A O 1
ATOM 1295 N N . LEU A 1 181 ? 4.065 8.649 -6.361 1.00 96.44 181 LEU A N 1
ATOM 1296 C CA . LEU A 1 181 ? 3.994 7.218 -6.065 1.00 96.44 181 LEU A CA 1
ATOM 1297 C C . LEU A 1 181 ? 5.084 6.452 -6.830 1.00 96.44 181 LEU A C 1
ATOM 1299 O O . LEU A 1 181 ? 5.725 5.570 -6.260 1.00 96.44 181 LEU A O 1
ATOM 1303 N N . ALA A 1 182 ? 5.362 6.866 -8.071 1.00 97.56 182 ALA A N 1
ATOM 1304 C CA . ALA A 1 182 ? 6.467 6.362 -8.880 1.00 97.56 182 ALA A CA 1
ATOM 1305 C C . ALA A 1 182 ? 7.816 6.480 -8.153 1.00 97.56 182 ALA A C 1
ATOM 1307 O O . ALA A 1 182 ? 8.555 5.500 -8.097 1.00 97.56 182 ALA A O 1
ATOM 1308 N N . THR A 1 183 ? 8.113 7.616 -7.508 1.00 95.88 183 THR A N 1
ATOM 1309 C CA . THR A 1 183 ? 9.378 7.759 -6.766 1.00 95.88 183 THR A CA 1
ATOM 1310 C C . THR A 1 183 ? 9.431 6.901 -5.506 1.00 95.88 183 THR A C 1
ATOM 1312 O O . THR A 1 183 ? 10.521 6.559 -5.058 1.00 95.88 183 THR A O 1
ATOM 1315 N N . LYS A 1 184 ? 8.289 6.496 -4.927 1.00 94.94 184 LYS A N 1
ATOM 1316 C CA . LYS A 1 184 ? 8.271 5.519 -3.817 1.00 94.94 184 LYS A CA 1
ATOM 1317 C C . LYS A 1 184 ? 8.641 4.126 -4.299 1.00 94.94 184 LYS A C 1
ATOM 1319 O O . LYS A 1 184 ? 9.396 3.440 -3.618 1.00 94.94 184 LYS A O 1
ATOM 1324 N N . VAL A 1 185 ? 8.134 3.726 -5.465 1.00 95.75 185 VAL A N 1
ATOM 1325 C CA . VAL A 1 185 ? 8.532 2.463 -6.101 1.00 95.75 185 VAL A CA 1
ATOM 1326 C C . VAL A 1 185 ? 10.013 2.503 -6.473 1.00 95.75 185 VAL A C 1
ATOM 1328 O O . VAL A 1 185 ? 10.733 1.582 -6.116 1.00 95.75 185 VAL A O 1
ATOM 1331 N N . GLY A 1 186 ? 10.479 3.603 -7.074 1.00 95.56 186 GLY A N 1
ATOM 1332 C CA . GLY A 1 186 ? 11.893 3.836 -7.395 1.00 95.56 186 GLY A CA 1
ATOM 1333 C C . GLY A 1 186 ? 12.829 3.972 -6.187 1.00 95.56 186 GLY A C 1
ATOM 1334 O O . GLY A 1 186 ? 14.041 3.993 -6.347 1.00 95.56 186 GLY A O 1
ATOM 1335 N N . SER A 1 187 ? 12.279 4.068 -4.973 1.00 94.25 187 SER A N 1
ATOM 1336 C CA . SER A 1 187 ? 13.034 4.061 -3.712 1.00 94.25 187 SER A CA 1
ATOM 1337 C C . SER A 1 187 ? 12.984 2.697 -3.013 1.00 94.25 187 SER A C 1
ATOM 1339 O O . SER A 1 187 ? 13.143 2.629 -1.792 1.00 94.25 187 SER A O 1
ATOM 1341 N N . ASP A 1 188 ? 12.675 1.637 -3.761 1.00 93.50 188 ASP A N 1
ATOM 1342 C CA . ASP A 1 188 ? 12.568 0.262 -3.284 1.00 93.50 188 ASP A CA 1
ATOM 1343 C C . ASP A 1 188 ? 11.618 0.129 -2.084 1.00 93.50 188 ASP A C 1
ATOM 1345 O O . ASP A 1 188 ? 11.928 -0.522 -1.093 1.00 93.50 188 ASP A O 1
ATOM 1349 N N . LEU A 1 189 ? 10.455 0.788 -2.092 1.00 93.56 189 LEU A N 1
ATOM 1350 C CA . LEU A 1 189 ? 9.524 0.675 -0.963 1.00 93.56 189 LEU A CA 1
ATOM 1351 C C . LEU A 1 189 ? 8.866 -0.714 -0.893 1.00 93.56 189 LEU A C 1
ATOM 1353 O O . LEU A 1 189 ? 8.758 -1.302 0.184 1.00 93.56 189 LEU A O 1
ATOM 1357 N N . PHE A 1 190 ? 8.425 -1.242 -2.030 1.00 95.31 190 PHE A N 1
ATOM 1358 C CA . PHE A 1 190 ? 7.495 -2.369 -2.082 1.00 95.31 190 PHE A CA 1
ATOM 1359 C C . PHE A 1 190 ? 8.193 -3.720 -2.264 1.00 95.31 190 PHE A C 1
ATOM 1361 O O . PHE A 1 190 ? 9.238 -3.835 -2.905 1.00 95.31 190 PHE A O 1
ATOM 1368 N N . ALA A 1 191 ? 7.573 -4.759 -1.719 1.00 95.81 191 ALA A N 1
ATOM 1369 C CA . ALA A 1 191 ? 7.862 -6.157 -1.997 1.00 95.81 191 ALA A CA 1
ATOM 1370 C C . ALA A 1 191 ? 6.618 -6.843 -2.575 1.00 95.81 191 ALA A C 1
ATOM 1372 O O . ALA A 1 191 ? 5.492 -6.432 -2.293 1.00 95.81 191 ALA A O 1
ATOM 1373 N N . ILE A 1 192 ? 6.832 -7.894 -3.360 1.00 97.31 192 ILE A N 1
ATOM 1374 C CA . ILE A 1 192 ? 5.795 -8.826 -3.796 1.00 97.31 192 ILE A CA 1
ATOM 1375 C C . ILE A 1 192 ? 6.093 -10.183 -3.166 1.00 97.31 192 ILE A C 1
ATOM 1377 O O . ILE A 1 192 ? 7.196 -10.695 -3.338 1.00 97.31 192 ILE A O 1
ATOM 1381 N N . ASP A 1 193 ? 5.130 -10.774 -2.459 1.00 96.38 193 ASP A N 1
ATOM 1382 C CA . ASP A 1 193 ? 5.260 -12.099 -1.831 1.00 96.38 193 ASP A CA 1
ATOM 1383 C C . ASP A 1 193 ? 6.567 -12.265 -1.024 1.00 96.38 193 ASP A C 1
ATOM 1385 O O . ASP A 1 193 ? 7.254 -13.285 -1.088 1.00 96.38 193 ASP A O 1
ATOM 1389 N N . GLY A 1 194 ? 6.957 -11.214 -0.297 1.00 93.81 194 GLY A N 1
ATOM 1390 C CA . GLY A 1 194 ? 8.190 -11.161 0.493 1.00 93.81 194 GLY A CA 1
ATOM 1391 C C . GLY A 1 194 ? 9.468 -10.882 -0.310 1.00 93.81 194 GLY A C 1
ATOM 1392 O O . GLY A 1 194 ? 10.523 -10.667 0.284 1.00 93.81 194 GLY A O 1
ATOM 1393 N N . THR A 1 195 ? 9.397 -10.827 -1.641 1.00 95.81 195 THR A N 1
ATOM 1394 C CA . THR A 1 195 ? 10.524 -10.476 -2.514 1.00 95.81 195 THR A CA 1
ATOM 1395 C C . THR A 1 195 ? 10.544 -8.976 -2.772 1.00 95.81 195 THR A C 1
ATOM 1397 O O . THR A 1 195 ? 9.632 -8.422 -3.384 1.00 95.81 195 THR A O 1
ATOM 1400 N N . LYS A 1 196 ? 11.599 -8.302 -2.310 1.00 94.50 196 LYS A N 1
ATOM 1401 C CA . LYS A 1 196 ? 11.776 -6.860 -2.502 1.00 94.50 196 LYS A CA 1
ATOM 1402 C C . LYS A 1 196 ? 11.906 -6.515 -3.988 1.00 94.50 196 LYS A C 1
ATOM 1404 O O . LYS A 1 196 ? 12.684 -7.145 -4.703 1.00 94.50 196 LYS A O 1
ATOM 1409 N N . ILE A 1 197 ? 11.180 -5.494 -4.437 1.00 96.38 197 ILE A N 1
ATOM 1410 C CA . ILE A 1 197 ? 11.293 -4.980 -5.802 1.00 96.38 197 ILE A CA 1
ATOM 1411 C C . ILE A 1 197 ? 12.358 -3.891 -5.803 1.00 96.38 197 ILE A C 1
ATOM 1413 O O . ILE A 1 197 ? 12.119 -2.792 -5.312 1.00 96.38 197 ILE A O 1
ATOM 1417 N N . VAL A 1 198 ? 13.538 -4.235 -6.321 1.00 96.25 198 VAL A N 1
ATOM 1418 C CA . VAL A 1 198 ? 14.685 -3.324 -6.413 1.00 96.25 198 VAL A CA 1
ATOM 1419 C C . VAL A 1 198 ? 14.854 -2.864 -7.852 1.00 96.25 198 VAL A C 1
ATOM 1421 O O . VAL A 1 198 ? 14.996 -3.702 -8.755 1.00 96.25 198 VAL A O 1
ATOM 1424 N N . VAL A 1 199 ? 14.860 -1.551 -8.063 1.00 96.19 199 VAL A N 1
ATOM 1425 C CA . VAL A 1 199 ? 14.981 -0.927 -9.387 1.00 96.19 199 VAL A CA 1
ATOM 1426 C C . VAL A 1 199 ? 16.111 0.099 -9.439 1.00 96.19 199 VAL A C 1
ATOM 1428 O O . VAL A 1 199 ? 16.543 0.625 -8.420 1.00 96.19 199 VAL A O 1
ATOM 1431 N N . VAL A 1 200 ? 16.617 0.374 -10.640 1.00 97.06 200 VAL A N 1
ATOM 1432 C CA . VAL A 1 200 ? 17.586 1.452 -10.886 1.00 97.06 200 VAL A CA 1
ATOM 1433 C C . VAL A 1 200 ? 16.864 2.761 -11.205 1.00 97.06 200 VAL A C 1
ATOM 1435 O O . VAL A 1 200 ? 17.344 3.834 -10.842 1.00 97.06 200 VAL A O 1
ATOM 1438 N N . ALA A 1 201 ? 15.721 2.685 -11.890 1.00 96.31 201 ALA A N 1
ATOM 1439 C CA . ALA A 1 201 ? 14.901 3.848 -12.197 1.00 96.31 201 ALA A CA 1
ATOM 1440 C C . ALA A 1 201 ? 14.351 4.500 -10.915 1.00 96.31 201 ALA A C 1
ATOM 1442 O O . ALA A 1 201 ? 13.603 3.886 -10.159 1.00 96.31 201 ALA A O 1
ATOM 1443 N N . ASP A 1 202 ? 14.647 5.785 -10.718 1.00 94.56 202 ASP A N 1
ATOM 1444 C CA . ASP A 1 202 ? 14.261 6.560 -9.527 1.00 94.56 202 ASP A CA 1
ATOM 1445 C C . ASP A 1 202 ? 12.774 6.970 -9.487 1.00 94.56 202 ASP A C 1
ATOM 1447 O O . ASP A 1 202 ? 12.305 7.567 -8.516 1.00 94.56 202 ASP A O 1
ATOM 1451 N N . GLY A 1 203 ? 12.021 6.658 -10.545 1.00 95.19 203 GLY A N 1
ATOM 1452 C CA . GLY A 1 203 ? 10.611 7.009 -10.693 1.00 95.19 203 GLY A CA 1
ATOM 1453 C C . GLY A 1 203 ? 10.344 8.448 -11.144 1.00 95.19 203 GLY A C 1
ATOM 1454 O O . GLY A 1 203 ? 9.194 8.883 -11.086 1.00 95.19 203 GLY A O 1
ATOM 1455 N N . SER A 1 204 ? 11.363 9.184 -11.605 1.00 94.75 204 SER A N 1
ATOM 1456 C CA . SER A 1 204 ? 11.195 10.486 -12.274 1.00 94.75 204 SER A CA 1
ATOM 1457 C C . SER A 1 204 ? 10.471 10.367 -13.621 1.00 94.75 204 SER A C 1
ATOM 1459 O O . SER A 1 204 ? 9.728 11.269 -14.006 1.00 94.75 204 SER A O 1
ATOM 1461 N N . GLU A 1 205 ? 10.628 9.227 -14.301 1.00 95.94 205 GLU A N 1
ATOM 1462 C CA . GLU A 1 205 ? 9.932 8.887 -15.541 1.00 95.94 205 GLU A CA 1
ATOM 1463 C C . GLU A 1 205 ? 9.183 7.553 -15.412 1.00 95.94 205 GLU A C 1
ATOM 1465 O O . GLU A 1 205 ? 9.788 6.478 -15.386 1.00 95.94 205 GLU A O 1
ATOM 1470 N N . ILE A 1 206 ? 7.844 7.607 -15.380 1.00 97.00 206 ILE A N 1
ATOM 1471 C CA . ILE A 1 206 ? 6.978 6.416 -15.266 1.00 97.00 206 ILE A CA 1
ATOM 1472 C C . ILE A 1 206 ? 7.246 5.381 -16.371 1.00 97.00 206 ILE A C 1
ATOM 1474 O O . ILE A 1 206 ? 7.192 4.181 -16.111 1.00 97.00 206 ILE A O 1
ATOM 1478 N N . SER A 1 207 ? 7.524 5.812 -17.604 1.00 96.81 207 SER A N 1
ATOM 1479 C CA . SER A 1 207 ? 7.789 4.906 -18.732 1.00 96.81 207 SER A CA 1
ATOM 1480 C C . SER A 1 207 ? 9.060 4.082 -18.524 1.00 96.81 207 SER A C 1
ATOM 1482 O O . SER A 1 207 ? 9.029 2.869 -18.726 1.00 96.81 207 SER A O 1
ATOM 1484 N N . ILE A 1 208 ? 10.150 4.722 -18.088 1.00 97.19 208 ILE A N 1
ATOM 1485 C CA . ILE A 1 208 ? 11.423 4.057 -17.783 1.00 97.19 208 ILE A CA 1
ATOM 1486 C C . ILE A 1 208 ? 11.240 3.109 -16.598 1.00 97.19 208 ILE A C 1
ATOM 1488 O O . ILE A 1 208 ? 11.626 1.945 -16.681 1.00 97.19 208 ILE A O 1
ATOM 1492 N N . LEU A 1 209 ? 10.586 3.578 -15.531 1.00 97.94 209 LEU A N 1
ATOM 1493 C CA . LEU A 1 209 ? 10.305 2.754 -14.359 1.00 97.94 209 LEU A CA 1
ATOM 1494 C C . LEU A 1 209 ? 9.491 1.505 -14.732 1.00 97.94 209 LEU A C 1
ATOM 1496 O O . LEU A 1 209 ? 9.884 0.398 -14.385 1.00 97.94 209 LEU A O 1
ATOM 1500 N N . ASN A 1 210 ? 8.399 1.646 -15.488 1.00 97.94 210 ASN A N 1
ATOM 1501 C CA . ASN A 1 210 ? 7.588 0.502 -15.917 1.00 97.94 210 ASN A CA 1
ATOM 1502 C C . ASN A 1 210 ? 8.347 -0.463 -16.841 1.00 97.94 210 ASN A C 1
ATOM 1504 O O . ASN A 1 210 ? 8.140 -1.673 -16.754 1.00 97.94 210 ASN A O 1
ATOM 1508 N N . ALA A 1 211 ? 9.218 0.051 -17.716 1.00 96.94 21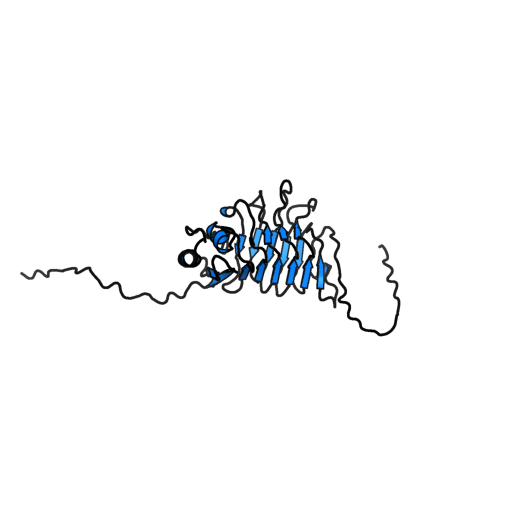1 ALA A N 1
ATOM 1509 C CA . ALA A 1 211 ? 10.062 -0.780 -18.573 1.00 96.94 211 ALA A CA 1
ATOM 1510 C C . ALA A 1 211 ? 11.078 -1.605 -17.769 1.00 96.94 211 ALA A C 1
ATOM 1512 O O . ALA A 1 211 ? 11.466 -2.684 -18.207 1.00 96.94 211 ALA A O 1
ATOM 1513 N N . GLU A 1 212 ? 11.491 -1.136 -16.591 1.00 97.81 212 GLU A N 1
ATOM 1514 C CA . GLU A 1 212 ? 12.281 -1.942 -15.666 1.00 97.81 212 GLU A CA 1
ATOM 1515 C C . GLU A 1 212 ? 11.400 -2.892 -14.842 1.00 97.81 212 GLU A C 1
ATOM 1517 O O . GLU A 1 212 ? 11.716 -4.078 -14.745 1.00 97.81 212 GLU A O 1
ATOM 1522 N N . LEU A 1 213 ? 10.286 -2.414 -14.279 1.00 97.56 213 LEU A N 1
ATOM 1523 C CA . LEU A 1 213 ? 9.402 -3.205 -13.412 1.00 97.56 213 LEU A CA 1
ATOM 1524 C C . LEU A 1 213 ? 8.848 -4.456 -14.098 1.00 97.56 213 LEU A C 1
ATOM 1526 O O . LEU A 1 213 ? 8.705 -5.486 -13.445 1.00 97.56 213 LEU A O 1
ATOM 1530 N N . VAL A 1 214 ? 8.612 -4.413 -15.412 1.00 96.44 214 VAL A N 1
ATOM 1531 C CA . VAL A 1 214 ? 8.184 -5.588 -16.192 1.00 96.44 214 VAL A CA 1
ATOM 1532 C C . VAL A 1 214 ? 9.211 -6.730 -16.174 1.00 96.44 214 VAL A C 1
ATOM 1534 O O . VAL A 1 214 ? 8.868 -7.878 -16.430 1.00 96.44 214 VAL A O 1
ATOM 1537 N N . THR A 1 215 ? 10.473 -6.435 -15.846 1.00 95.81 215 THR A N 1
ATOM 1538 C CA . THR A 1 215 ? 11.540 -7.435 -15.667 1.00 95.81 215 THR A CA 1
ATOM 1539 C C . THR A 1 215 ? 11.652 -7.939 -14.224 1.00 95.81 215 THR A C 1
ATOM 1541 O O . THR A 1 215 ? 12.353 -8.915 -13.966 1.00 95.81 215 THR A O 1
ATOM 1544 N N . LYS A 1 216 ? 10.960 -7.298 -13.271 1.00 96.75 216 LYS A N 1
ATOM 1545 C CA . LYS A 1 216 ? 10.959 -7.620 -11.833 1.00 96.75 216 LYS A CA 1
ATOM 1546 C C . LYS A 1 216 ? 9.748 -8.482 -11.465 1.00 96.75 216 LYS A C 1
ATOM 1548 O O . LYS A 1 216 ? 9.027 -8.191 -10.513 1.00 96.75 216 LYS A O 1
ATOM 1553 N N . VAL A 1 217 ? 9.506 -9.524 -12.256 1.00 96.56 217 VAL A N 1
ATOM 1554 C CA . VAL A 1 217 ? 8.386 -10.448 -12.050 1.00 96.56 217 VAL A CA 1
ATOM 1555 C C . VAL A 1 217 ? 8.658 -11.322 -10.831 1.00 96.56 217 VAL A C 1
ATOM 1557 O O . VAL A 1 217 ? 9.725 -11.922 -10.704 1.00 96.56 217 VAL A O 1
ATOM 1560 N N . VAL A 1 218 ? 7.667 -11.433 -9.953 1.00 97.31 218 VAL A N 1
ATOM 1561 C CA . VAL A 1 218 ? 7.672 -12.337 -8.801 1.00 97.31 218 VAL A CA 1
ATOM 1562 C C . VAL A 1 218 ? 6.404 -13.168 -8.880 1.00 97.31 218 VAL A C 1
ATOM 1564 O O . VAL A 1 218 ? 5.329 -12.602 -9.011 1.00 97.31 218 VAL A O 1
ATOM 1567 N N . ASN A 1 219 ? 6.507 -14.499 -8.847 1.00 96.19 219 ASN A N 1
ATOM 1568 C CA . ASN A 1 219 ? 5.352 -15.411 -8.892 1.00 96.19 219 ASN A CA 1
ATOM 1569 C C . ASN A 1 219 ? 4.320 -15.083 -9.999 1.00 96.19 219 ASN A C 1
ATOM 1571 O O . ASN A 1 219 ? 3.113 -15.160 -9.779 1.00 96.19 219 ASN A O 1
ATOM 1575 N N . GLY A 1 220 ? 4.792 -14.695 -11.191 1.00 95.44 220 GLY A N 1
ATOM 1576 C CA . GLY A 1 220 ? 3.932 -14.385 -12.339 1.00 95.44 220 GLY A CA 1
ATOM 1577 C C . GLY A 1 220 ? 3.188 -13.047 -12.250 1.00 95.44 220 GLY A C 1
ATOM 1578 O O . GLY A 1 220 ? 2.224 -12.842 -12.988 1.00 95.44 220 GLY A O 1
ATOM 1579 N N . LYS A 1 221 ? 3.602 -12.132 -11.365 1.00 95.69 221 LYS A N 1
ATOM 1580 C CA . LYS A 1 221 ? 3.039 -10.780 -11.242 1.00 95.69 221 LYS A CA 1
ATOM 1581 C C . LYS A 1 221 ? 4.127 -9.713 -11.092 1.00 95.69 221 LYS A C 1
ATOM 1583 O O . LYS A 1 221 ? 5.251 -10.005 -10.684 1.00 95.69 221 LYS A O 1
ATOM 1588 N N . TRP A 1 222 ? 3.808 -8.474 -11.458 1.00 97.19 222 TRP A N 1
ATOM 1589 C CA . TRP A 1 222 ? 4.723 -7.330 -11.378 1.00 97.19 222 TRP A CA 1
ATOM 1590 C C . TRP A 1 222 ? 3.975 -6.035 -11.043 1.00 97.19 222 TRP A C 1
ATOM 1592 O O . TRP A 1 222 ? 2.752 -5.959 -11.176 1.00 97.19 222 TRP A O 1
ATOM 1602 N N . LEU A 1 223 ? 4.711 -5.022 -10.580 1.00 97.94 223 LEU A N 1
ATOM 1603 C CA . LEU A 1 223 ? 4.155 -3.713 -10.232 1.00 97.94 223 LEU A CA 1
ATOM 1604 C C . LEU A 1 223 ? 4.048 -2.815 -11.459 1.00 97.94 223 LEU A C 1
ATOM 1606 O O . LEU A 1 223 ? 5.039 -2.608 -12.147 1.00 97.94 223 LEU A O 1
ATOM 1610 N N . LYS A 1 224 ? 2.899 -2.182 -11.671 1.00 97.94 224 LYS A N 1
ATOM 1611 C CA . LYS A 1 224 ? 2.716 -1.184 -12.726 1.00 97.94 224 LYS A CA 1
ATOM 1612 C C . LYS A 1 224 ? 2.264 0.140 -12.140 1.00 97.94 224 LYS A C 1
ATOM 1614 O O . LYS A 1 224 ? 1.341 0.180 -11.333 1.00 97.94 224 LYS A O 1
ATOM 1619 N N . ILE A 1 225 ? 2.882 1.222 -12.605 1.00 98.06 225 ILE A N 1
ATOM 1620 C CA . ILE A 1 225 ? 2.419 2.584 -12.348 1.00 98.06 225 ILE A CA 1
ATOM 1621 C C . ILE A 1 225 ? 1.688 3.121 -13.582 1.00 98.06 225 ILE A C 1
ATOM 1623 O O . ILE A 1 225 ? 2.212 3.076 -14.694 1.00 98.06 225 ILE A O 1
ATOM 1627 N N . THR A 1 226 ? 0.499 3.688 -13.406 1.00 97.94 226 THR A N 1
ATOM 1628 C CA . THR A 1 226 ? -0.203 4.469 -14.441 1.00 97.94 226 THR A CA 1
ATOM 1629 C C . THR A 1 226 ? -0.443 5.900 -13.982 1.00 97.94 226 THR A C 1
ATOM 1631 O O . THR A 1 226 ? -0.458 6.170 -12.784 1.00 97.94 226 THR A O 1
ATOM 1634 N N . GLY A 1 227 ? -0.667 6.813 -14.929 1.00 96.00 227 GLY A N 1
ATOM 1635 C CA . GLY A 1 227 ? -0.876 8.238 -14.663 1.00 96.00 227 GLY A CA 1
ATOM 1636 C C . GLY A 1 227 ? 0.187 9.102 -15.333 1.00 96.00 227 GLY A C 1
ATOM 1637 O O . GLY A 1 227 ? 0.781 8.702 -16.335 1.00 96.00 227 GLY A O 1
ATOM 1638 N N . THR A 1 228 ? 0.422 10.289 -14.780 1.00 92.06 228 THR A N 1
ATOM 1639 C CA . THR A 1 228 ? 1.454 11.228 -15.248 1.00 92.06 228 THR A CA 1
ATOM 1640 C C . THR A 1 228 ? 2.435 11.556 -14.122 1.00 92.06 228 THR A C 1
ATOM 1642 O O . THR A 1 228 ? 2.100 11.438 -12.943 1.00 92.06 228 THR A O 1
ATOM 1645 N N . ASN A 1 229 ? 3.666 11.958 -14.463 1.00 86.69 229 ASN A N 1
ATOM 1646 C CA . ASN A 1 229 ? 4.695 12.280 -13.462 1.00 86.69 229 ASN A CA 1
ATOM 1647 C C . ASN A 1 229 ? 4.244 13.411 -12.513 1.00 86.69 229 ASN A C 1
ATOM 1649 O O . ASN A 1 229 ? 4.487 13.326 -11.311 1.00 86.69 229 ASN A O 1
ATOM 1653 N N . ASP A 1 230 ? 3.513 14.396 -13.047 1.00 90.69 230 ASP A N 1
ATOM 1654 C CA . ASP A 1 230 ? 3.026 15.589 -12.333 1.00 90.69 230 ASP A CA 1
ATOM 1655 C C . ASP A 1 230 ? 1.514 15.545 -12.036 1.00 90.69 230 ASP A C 1
ATOM 1657 O O . ASP A 1 230 ? 0.853 16.575 -11.877 1.00 90.69 230 ASP A O 1
ATOM 1661 N N . GLY A 1 231 ? 0.919 14.354 -11.995 1.00 94.88 231 GLY A N 1
ATOM 1662 C CA . GLY A 1 231 ? -0.514 14.192 -11.775 1.00 94.88 231 GLY A CA 1
ATOM 1663 C C . GLY A 1 231 ? -0.861 12.988 -10.910 1.00 94.88 231 GLY A C 1
ATOM 1664 O O . GLY A 1 231 ? 0.025 12.382 -10.305 1.00 94.88 231 GLY A O 1
ATOM 1665 N N . PRO A 1 232 ? -2.159 12.649 -10.843 1.00 97.31 232 PRO A N 1
ATOM 1666 C CA . PRO A 1 232 ? -2.626 11.459 -10.153 1.00 97.31 232 PRO A CA 1
ATOM 1667 C C . PRO A 1 232 ? -1.937 10.203 -10.686 1.00 97.31 232 PRO A C 1
ATOM 1669 O O . PRO A 1 232 ? -1.703 10.070 -11.893 1.00 97.31 232 PRO A O 1
ATOM 1672 N N . GLN A 1 233 ? -1.629 9.281 -9.780 1.00 98.44 233 GLN A N 1
ATOM 1673 C CA . GLN A 1 233 ? -0.939 8.035 -10.092 1.00 98.44 233 GLN A CA 1
ATOM 1674 C C . GLN A 1 233 ? -1.625 6.857 -9.424 1.00 98.44 233 GLN A C 1
ATOM 1676 O O . GLN A 1 233 ? -2.105 6.956 -8.295 1.00 98.44 233 GLN A O 1
ATOM 1681 N N . THR A 1 234 ? -1.586 5.724 -10.108 1.00 98.56 234 THR A N 1
ATOM 1682 C CA . THR A 1 234 ? -2.090 4.458 -9.590 1.00 98.56 234 THR A CA 1
ATOM 1683 C C . THR A 1 234 ? -0.975 3.428 -9.634 1.00 98.56 234 THR A C 1
ATOM 1685 O O . THR A 1 234 ? -0.308 3.304 -10.659 1.00 98.56 234 THR A O 1
ATOM 1688 N N . LEU A 1 235 ? -0.763 2.720 -8.525 1.00 98.62 235 LEU A N 1
ATOM 1689 C CA . LEU A 1 235 ? 0.078 1.529 -8.439 1.00 98.62 235 LEU A CA 1
ATOM 1690 C C . LEU A 1 235 ? -0.819 0.304 -8.392 1.00 98.62 235 LEU A C 1
ATOM 1692 O O . LEU A 1 235 ? -1.708 0.232 -7.550 1.00 98.62 235 LEU A O 1
ATOM 1696 N N . GLU A 1 236 ? -0.541 -0.666 -9.248 1.00 98.06 236 GLU A N 1
ATOM 1697 C CA . GLU A 1 236 ? -1.265 -1.931 -9.320 1.00 98.06 236 GLU A CA 1
ATOM 1698 C C . GLU A 1 236 ? -0.276 -3.093 -9.358 1.00 98.06 236 GLU A C 1
ATOM 1700 O O . GLU A 1 236 ? 0.861 -2.946 -9.817 1.00 98.06 236 GLU A O 1
ATOM 1705 N N . VAL A 1 237 ? -0.728 -4.266 -8.920 1.00 96.75 237 VAL A N 1
ATOM 1706 C CA . VAL A 1 237 ? -0.068 -5.534 -9.239 1.00 96.75 237 VAL A CA 1
ATOM 1707 C C . VAL A 1 237 ? -0.815 -6.174 -10.402 1.00 96.75 237 VAL A C 1
ATOM 1709 O O . VAL A 1 237 ? -2.032 -6.330 -10.356 1.00 96.75 237 VAL A O 1
ATOM 1712 N N . ILE A 1 238 ? -0.113 -6.511 -11.477 1.00 96.25 238 ILE A N 1
ATOM 1713 C CA . ILE A 1 238 ? -0.726 -7.004 -12.717 1.00 96.25 238 ILE A CA 1
ATOM 1714 C C . ILE A 1 238 ? -0.045 -8.299 -13.170 1.00 96.25 238 ILE A C 1
ATOM 1716 O O . ILE A 1 238 ? 1.068 -8.584 -12.709 1.00 96.25 238 ILE A O 1
ATOM 1720 N N . PRO A 1 239 ? -0.687 -9.118 -14.028 1.00 96.00 239 PRO A N 1
ATOM 1721 C CA . PRO A 1 239 ? -0.087 -10.384 -14.412 1.00 96.00 239 PRO A CA 1
ATOM 1722 C C . PRO A 1 239 ? 1.171 -10.129 -15.241 1.00 96.00 239 PRO A C 1
ATOM 1724 O O . PRO A 1 239 ? 1.281 -9.111 -15.937 1.00 96.00 239 PRO A O 1
ATOM 1727 N N . GLU A 1 240 ? 2.116 -11.065 -15.165 1.00 91.31 240 GLU A N 1
ATOM 1728 C CA . GLU A 1 240 ? 3.246 -11.136 -16.084 1.00 91.31 240 GLU A CA 1
ATOM 1729 C C . GLU A 1 240 ? 2.725 -10.937 -17.515 1.00 91.31 240 GLU A C 1
ATOM 1731 O O . GLU A 1 240 ? 1.715 -11.549 -17.891 1.00 91.31 240 GLU A O 1
ATOM 1736 N N . PRO A 1 241 ? 3.342 -10.044 -18.311 1.00 82.56 241 PRO A N 1
ATOM 1737 C CA . PRO A 1 241 ? 2.904 -9.863 -19.679 1.00 82.56 241 PRO A CA 1
ATOM 1738 C C . PRO A 1 241 ? 2.989 -11.216 -20.368 1.00 82.56 241 PRO A C 1
ATOM 1740 O O . PRO A 1 241 ? 4.014 -11.893 -20.276 1.00 82.56 241 PRO A O 1
ATOM 1743 N N . ALA A 1 242 ? 1.934 -11.602 -21.084 1.00 78.62 242 ALA A N 1
ATOM 1744 C CA . ALA A 1 242 ? 2.040 -12.747 -21.969 1.00 78.62 242 ALA A CA 1
ATOM 1745 C C . ALA A 1 242 ? 3.282 -12.527 -22.838 1.00 78.62 242 ALA A C 1
ATOM 1747 O O . ALA A 1 242 ? 3.401 -11.479 -23.481 1.00 78.62 242 ALA A O 1
ATOM 1748 N N . VAL A 1 243 ? 4.214 -13.483 -22.824 1.00 61.38 243 VAL A N 1
ATOM 1749 C CA . VAL A 1 243 ? 5.334 -13.501 -23.761 1.00 61.38 243 VAL A CA 1
ATOM 1750 C C . VAL A 1 243 ? 4.712 -13.675 -25.143 1.00 61.38 243 VAL A C 1
ATOM 1752 O O . VAL A 1 243 ? 4.547 -14.785 -25.644 1.00 61.38 243 VAL A O 1
ATOM 1755 N N . ILE A 1 244 ? 4.287 -12.570 -25.753 1.00 50.84 244 ILE A N 1
ATOM 1756 C CA . ILE A 1 244 ? 3.964 -12.531 -27.167 1.00 50.84 244 ILE A CA 1
ATOM 1757 C C . ILE A 1 244 ? 5.307 -12.797 -27.819 1.00 50.84 244 ILE A C 1
ATOM 1759 O O . ILE A 1 244 ? 6.201 -11.956 -27.749 1.00 50.84 244 ILE A O 1
ATOM 1763 N N . GLY A 1 245 ? 5.478 -14.016 -28.330 1.00 42.53 245 GLY A N 1
ATOM 1764 C CA . GLY A 1 245 ? 6.741 -14.504 -28.855 1.00 42.53 245 GLY A CA 1
ATOM 1765 C C . GLY A 1 245 ? 7.372 -13.495 -29.805 1.00 42.53 245 GLY A C 1
ATOM 1766 O O . GLY A 1 245 ? 7.016 -13.424 -30.976 1.00 42.53 245 GLY A O 1
ATOM 1767 N N . LEU A 1 246 ? 8.360 -12.756 -29.307 1.00 42.91 246 LEU A N 1
ATOM 1768 C CA . LEU A 1 246 ? 9.345 -12.054 -30.116 1.00 42.91 246 LEU A CA 1
ATOM 1769 C C . LEU A 1 246 ? 10.351 -13.100 -30.609 1.00 42.91 246 LEU A C 1
ATOM 1771 O O . LEU A 1 246 ? 11.514 -13.133 -30.219 1.00 42.91 246 LEU A O 1
ATOM 1775 N N . ILE A 1 247 ? 9.868 -14.005 -31.460 1.00 47.16 247 ILE A N 1
ATOM 1776 C CA . ILE A 1 247 ? 10.711 -14.719 -32.412 1.00 47.16 247 ILE A CA 1
ATOM 1777 C C . ILE A 1 247 ? 10.605 -13.952 -33.730 1.00 47.16 247 ILE A C 1
ATOM 1779 O O . ILE A 1 247 ? 9.508 -13.732 -34.238 1.00 47.16 247 ILE A O 1
ATOM 1783 N N . SER A 1 248 ? 11.771 -13.613 -34.291 1.00 45.22 248 SER A N 1
ATOM 1784 C CA . SER A 1 248 ? 12.016 -12.823 -35.512 1.00 45.22 248 SER A CA 1
ATOM 1785 C C . SER A 1 248 ? 11.813 -11.312 -35.298 1.00 45.22 248 SER A C 1
ATOM 1787 O O . SER A 1 248 ? 10.772 -10.878 -34.840 1.00 45.22 248 SER A O 1
ATOM 1789 N N . ILE A 1 249 ? 12.765 -10.414 -35.557 1.00 42.25 249 ILE A N 1
ATOM 1790 C CA . ILE A 1 249 ? 13.782 -10.372 -36.609 1.00 42.25 249 ILE A CA 1
ATOM 1791 C C . ILE A 1 249 ? 15.036 -9.684 -36.033 1.00 42.25 249 ILE A C 1
ATOM 1793 O O . ILE A 1 249 ? 15.080 -8.470 -35.884 1.00 42.25 249 ILE A O 1
ATOM 1797 N N . ALA A 1 250 ? 16.086 -10.457 -35.765 1.00 39.44 250 ALA A N 1
ATOM 1798 C CA . ALA A 1 250 ? 17.469 -9.979 -35.834 1.00 39.44 250 ALA A CA 1
ATOM 1799 C C . ALA A 1 250 ? 18.242 -10.903 -36.786 1.00 39.44 250 ALA A C 1
ATOM 1801 O O . ALA A 1 250 ? 19.302 -11.441 -36.483 1.00 39.44 250 ALA A O 1
ATOM 1802 N N . GLY A 1 251 ? 17.650 -11.130 -37.962 1.00 41.97 251 GLY A N 1
ATOM 1803 C CA . GLY A 1 251 ? 18.383 -11.570 -39.136 1.00 41.97 251 GLY A CA 1
ATOM 1804 C C . GLY A 1 251 ? 19.127 -10.371 -39.704 1.00 41.97 251 GLY A C 1
ATOM 1805 O O . GLY A 1 251 ? 18.592 -9.683 -40.558 1.00 41.97 251 GLY A O 1
ATOM 1806 N N . CYS A 1 252 ? 20.333 -10.116 -39.202 1.00 40.88 252 CYS A N 1
ATOM 1807 C CA . CYS A 1 252 ? 21.374 -9.375 -39.908 1.00 40.88 252 CYS A CA 1
ATOM 1808 C C . CYS A 1 252 ? 22.729 -9.711 -39.276 1.00 40.88 252 CYS A C 1
ATOM 1810 O O . CYS A 1 252 ? 23.094 -9.175 -38.236 1.00 40.88 252 CYS A O 1
ATOM 1812 N N . GLY A 1 253 ? 23.477 -10.594 -39.943 1.00 42.56 253 GLY A N 1
ATOM 1813 C CA . GLY A 1 253 ? 24.934 -10.606 -39.841 1.00 42.56 253 GLY A CA 1
ATOM 1814 C C . GLY A 1 253 ? 25.565 -11.671 -38.951 1.00 42.56 253 GLY A C 1
ATOM 1815 O O . GLY A 1 253 ? 26.276 -11.324 -38.025 1.00 42.56 253 GLY A O 1
ATOM 1816 N N . PHE A 1 254 ? 25.442 -12.950 -39.310 1.00 38.03 254 PHE A N 1
ATOM 1817 C CA . PHE A 1 254 ? 26.610 -13.841 -39.275 1.00 38.03 254 PHE A CA 1
ATOM 1818 C C . PHE A 1 254 ? 26.553 -14.798 -40.467 1.00 38.03 254 PHE A C 1
ATOM 1820 O O . PHE A 1 254 ? 25.986 -15.888 -40.430 1.00 38.03 254 PHE A O 1
ATOM 1827 N N . LEU A 1 255 ? 27.148 -14.333 -41.565 1.00 38.47 255 LEU A N 1
ATOM 1828 C CA . LEU A 1 255 ? 27.547 -15.144 -42.705 1.00 38.47 255 LEU A CA 1
ATOM 1829 C C . LEU A 1 255 ? 28.650 -16.108 -42.234 1.00 38.47 255 LEU A C 1
ATOM 1831 O O . LEU A 1 255 ? 29.835 -15.792 -42.308 1.00 38.47 255 LEU A O 1
ATOM 1835 N N . VAL A 1 256 ? 28.282 -17.284 -41.723 1.00 40.72 256 VAL A N 1
ATOM 1836 C CA . VAL A 1 256 ? 29.246 -18.375 -41.532 1.00 40.72 256 VAL A CA 1
ATOM 1837 C C . VAL A 1 256 ? 29.426 -19.067 -42.879 1.00 40.72 256 VAL A C 1
ATOM 1839 O O . VAL A 1 256 ? 28.675 -19.966 -43.255 1.00 40.72 256 VAL A O 1
ATOM 1842 N N . ILE A 1 257 ? 30.444 -18.629 -43.619 1.00 41.31 257 ILE A N 1
ATOM 1843 C CA . ILE A 1 257 ? 30.991 -19.359 -44.763 1.00 41.31 257 ILE A CA 1
ATOM 1844 C C . ILE A 1 257 ? 31.567 -20.678 -44.227 1.00 41.31 257 ILE A C 1
ATOM 1846 O O . ILE A 1 257 ? 32.693 -20.718 -43.736 1.00 41.31 257 ILE A O 1
ATOM 1850 N N . ARG A 1 258 ? 30.820 -21.783 -44.329 1.00 40.16 258 ARG A N 1
ATOM 1851 C CA . ARG A 1 258 ? 31.428 -23.119 -44.332 1.00 40.16 258 ARG A CA 1
ATOM 1852 C C . ARG A 1 258 ? 31.874 -23.421 -45.760 1.00 40.16 258 ARG A C 1
ATOM 1854 O O . ARG A 1 258 ? 31.063 -23.779 -46.608 1.00 40.16 258 ARG A O 1
ATOM 1861 N N . ARG A 1 259 ? 33.174 -23.252 -46.027 1.00 40.41 259 ARG A N 1
ATOM 1862 C CA . ARG A 1 259 ? 33.824 -23.849 -47.200 1.00 40.41 259 ARG A CA 1
ATOM 1863 C C . ARG A 1 259 ? 33.707 -25.368 -47.078 1.00 40.41 259 ARG A C 1
ATOM 1865 O O . ARG A 1 259 ? 34.278 -25.954 -46.165 1.00 40.41 259 ARG A O 1
ATOM 1872 N N . PHE A 1 260 ? 32.986 -25.987 -48.004 1.00 41.06 260 PHE A N 1
ATOM 1873 C CA . PHE A 1 260 ? 33.187 -27.391 -48.336 1.00 41.06 260 PHE A CA 1
ATOM 1874 C C . PHE A 1 260 ? 34.479 -27.486 -49.154 1.00 41.06 260 PHE A C 1
ATOM 1876 O O . PHE A 1 260 ? 34.543 -26.981 -50.272 1.00 41.06 260 PHE A O 1
ATOM 1883 N N . THR A 1 261 ? 35.520 -28.094 -48.592 1.00 37.88 261 THR A N 1
ATOM 1884 C CA . THR A 1 261 ? 36.614 -28.673 -49.377 1.00 37.88 261 THR A CA 1
ATOM 1885 C C . THR A 1 261 ? 36.152 -30.029 -49.899 1.00 37.88 261 THR A C 1
ATOM 1887 O O . THR A 1 261 ? 35.841 -30.922 -49.114 1.00 37.88 261 THR A O 1
ATOM 1890 N N . ALA A 1 262 ? 36.093 -30.157 -51.221 1.00 39.81 262 ALA A N 1
ATOM 1891 C CA . ALA A 1 262 ? 36.083 -31.426 -51.933 1.00 39.81 262 ALA A CA 1
ATOM 1892 C C . ALA A 1 262 ? 37.380 -31.485 -52.752 1.00 39.81 262 ALA A C 1
ATOM 1894 O O . ALA A 1 262 ? 37.667 -30.534 -53.483 1.00 39.81 262 ALA A O 1
ATOM 1895 N N . GLY A 1 263 ? 38.145 -32.568 -52.592 1.00 40.66 263 GLY A N 1
ATOM 1896 C CA . GLY A 1 263 ? 39.457 -32.785 -53.210 1.00 40.66 263 GLY A CA 1
ATOM 1897 C C . GLY A 1 263 ? 40.499 -33.174 -52.181 1.00 40.66 263 GLY A C 1
ATOM 1898 O O . GLY A 1 263 ? 41.109 -32.243 -51.617 1.00 40.66 263 GLY A O 1
#

Organism: Pontiella desulfatans (NCBI:txid2750659)

Radius of gyration: 24.53 Å; chains: 1; bounding box: 84×50×91 Å

Foldseek 3Di:
DDDDDDDDDDDDDDPPPPLPEAEDDDDADADECVNRDDPPHQEYEYEQEQLAHYEFEDHEYEYLAHNEHDDDRDDQAAEYHYDDAYEYEYNAEHEQADDDPGQHGYEYEYAAAYHYEHQAYEDAHPCQVRHHAEYQFHEYEHEHLQRYDYDQQLSHHHEYAHDAPRYKYKHAFFHDVCRDPQQSVLSQNYYYPRHTRHDPDNSLDQVVSQVGQLVSDDPQWTWHWDDDSRGMIMIGIHGNPPCPDPDDDPPDDDPPPPDDDDD